Protein 3NOJ (pdb70)

Organism: Pseudomonas putida (strain ATCC 700007 / DSM 6899 / JCM 31910 / BCRC 17059 / LMG 24140 / F1) (NCBI:txid351746)

Foldseek 3Di:
DPCELPWDEEDQDDDAADQVLQFLLQVLADVLLCVLVVNDFFFAQLFAKLDADGKGKAFEKEWEAEALALQCLVVSLVSDAARYEYEYEYSDQEAAANEEDVSLVSNVVRNHQEYGYAHEHENSVNCVVVVHIYTYNYHHHHHGHHDDTGYIQDWYQHRNDIDHGNWMWIQHRRGIGTHGSVCSVSSSVSSVVSVVVVVVVVVCVVVPNDPCVVVVPVVVCVVVPDDDDDDPVVD

CATH classification: 3.50.30.40

B-factor: mean 40.18, std 15.75, range [19.09, 111.22]

Solvent-accessible surface area: 12527 Å² total; per-residue (Å²): 150,132,90,67,48,101,60,43,70,56,51,184,121,24,118,52,14,122,100,119,20,4,55,32,0,3,200,43,8,3,58,20,0,32,64,18,11,117,160,93,6,75,5,36,91,139,1,108,24,17,31,174,62,46,57,24,1,0,2,0,0,0,0,15,1,9,71,15,2,21,98,5,0,95,52,0,11,123,33,2,136,103,7,1,0,0,0,0,6,14,65,50,138,20,60,35,3,1,2,8,34,145,12,0,76,35,0,68,89,100,31,7,72,0,0,0,0,19,0,0,0,92,61,20,101,58,0,96,110,56,61,5,7,0,0,4,83,26,115,46,78,117,34,34,76,114,135,75,92,1,1,0,4,8,22,2,82,0,3,67,41,49,0,50,19,0,4,0,0,0,0,17,56,104,4,0,0,3,0,58,64,123,60,8,139,72,4,35,80,30,0,50,108,80,33,46,107,62,77,90,33,127,113,70,82,88,86,54,82,106,18,51,67,11,119,149,86,99,121,181,59,123,90,173,34,86,190,169,73,139,84,145,146,90,166

GO terms:
  GO:0008948 oxaloacetate decarboxylase activity (F, EXP)
  GO:0047443 4-hydroxy-4-methyl-2-oxoglutarate aldolase activity (F, EXP)

Structure (mmCIF, N/CA/C/O backbone):
data_3NOJ
#
_entry.id   3NOJ
#
_cell.length_a   111.180
_cell.length_b   111.180
_cell.length_c   139.273
_cell.angle_alpha   90.00
_cell.angle_beta   90.00
_cell.angle_gamma   120.00
#
_symmetry.space_group_name_H-M   'H 3 2'
#
loop_
_entity.id
_entity.type
_entity.pdbx_description
1 polymer '4-carboxy-4-hydroxy-2-oxoadipate aldolase/oxaloacetate decarboxylase'
2 non-polymer 'MAGNESIUM ION'
3 non-polymer 'PYRUVIC ACID'
4 non-polymer 'TETRAETHYLENE GLYCOL'
5 water water
#
loop_
_atom_site.group_PDB
_atom_site.id
_atom_site.type_symbol
_atom_site.label_atom_id
_atom_site.label_alt_id
_atom_site.label_comp_id
_atom_site.label_asym_id
_atom_site.label_entity_id
_atom_site.label_seq_id
_atom_site.pdbx_PDB_ins_code
_atom_site.Cartn_x
_atom_site.Cartn_y
_atom_site.Cartn_z
_atom_site.occupancy
_atom_site.B_iso_or_equiv
_atom_site.auth_seq_id
_atom_site.auth_comp_id
_atom_site.auth_asym_id
_atom_site.auth_atom_id
_atom_site.pdbx_PDB_model_num
ATOM 1 N N . ASN A 1 2 ? 32.389 1.700 73.268 1.00 56.14 2 ASN A N 1
ATOM 2 C CA . ASN A 1 2 ? 31.680 2.115 72.020 1.00 55.78 2 ASN A CA 1
ATOM 3 C C . ASN A 1 2 ? 31.423 3.632 72.012 1.00 55.60 2 ASN A C 1
ATOM 4 O O . ASN A 1 2 ? 31.046 4.206 70.985 1.00 55.92 2 ASN A O 1
ATOM 9 N N . THR A 1 3 ? 31.577 4.244 73.188 1.00 54.97 3 THR A N 1
ATOM 10 C CA . THR A 1 3 ? 31.949 5.660 73.358 1.00 54.26 3 THR A CA 1
ATOM 11 C C . THR A 1 3 ? 31.143 6.738 72.611 1.00 53.62 3 THR A C 1
ATOM 12 O O . THR A 1 3 ? 30.384 7.483 73.235 1.00 54.01 3 THR A O 1
ATOM 16 N N . LEU A 1 4 ? 31.318 6.829 71.292 1.00 52.44 4 LEU A N 1
ATOM 17 C CA . LEU A 1 4 ? 30.857 7.997 70.526 1.00 51.35 4 LEU A CA 1
ATOM 18 C C . LEU A 1 4 ? 29.355 8.036 70.217 1.00 50.28 4 LEU A C 1
ATOM 19 O O . LEU A 1 4 ? 28.865 9.032 69.680 1.00 49.97 4 LEU A O 1
ATOM 24 N N . ILE A 1 5 ? 28.626 6.974 70.558 1.00 56.05 5 ILE A N 1
ATOM 25 C CA . ILE A 1 5 ? 27.177 6.948 70.346 1.00 52.22 5 ILE A CA 1
ATOM 26 C C . ILE A 1 5 ? 26.496 8.039 71.176 1.00 49.25 5 ILE A C 1
ATOM 27 O O . ILE A 1 5 ? 26.821 8.230 72.345 1.00 50.28 5 ILE A O 1
ATOM 32 N N . GLY A 1 6 ? 25.572 8.766 70.553 1.00 46.90 6 GLY A N 1
ATOM 33 C CA . GLY A 1 6 ? 24.827 9.822 71.233 1.00 46.85 6 GLY A CA 1
ATOM 34 C C . GLY A 1 6 ? 25.542 11.163 71.315 1.00 47.06 6 GLY A C 1
ATOM 35 O O . GLY A 1 6 ? 24.957 12.141 71.773 1.00 49.43 6 GLY A O 1
ATOM 36 N N . LYS A 1 7 ? 26.799 11.214 70.873 1.00 46.18 7 LYS A N 1
ATOM 37 C CA . LYS A 1 7 ? 27.589 12.447 70.894 1.00 47.93 7 LYS A CA 1
ATOM 38 C C . LYS A 1 7 ? 27.107 13.393 69.802 1.00 45.86 7 LYS A C 1
ATOM 39 O O . LYS A 1 7 ? 26.828 12.955 68.687 1.00 43.55 7 LYS A O 1
ATOM 45 N N . THR A 1 8 ? 27.027 14.686 70.122 1.00 47.95 8 THR A N 1
ATOM 46 C CA . THR A 1 8 ? 26.548 15.695 69.175 1.00 47.21 8 THR A CA 1
ATOM 47 C C . THR A 1 8 ? 27.608 16.747 68.872 1.00 48.94 8 THR A C 1
ATOM 48 O O . THR A 1 8 ? 28.571 16.912 69.623 1.00 52.45 8 THR A O 1
ATOM 52 N N . GLY A 1 9 ? 27.406 17.460 67.767 1.00 47.17 9 GLY A N 1
ATOM 53 C CA . GLY A 1 9 ? 28.288 18.549 67.356 1.00 49.29 9 GLY A CA 1
ATOM 54 C C . GLY A 1 9 ? 29.502 18.114 66.553 1.00 47.02 9 GLY A C 1
ATOM 55 O O . GLY A 1 9 ? 30.436 18.898 66.370 1.00 49.91 9 GLY A O 1
ATOM 56 N N . ILE A 1 10 ? 29.488 16.880 66.053 1.00 40.60 10 ILE A N 1
ATOM 57 C CA . ILE A 1 10 ? 30.632 16.326 65.328 1.00 38.91 10 ILE A CA 1
ATOM 58 C C . ILE A 1 10 ? 30.252 15.825 63.941 1.00 36.66 10 ILE A C 1
ATOM 59 O O . ILE A 1 10 ? 29.250 15.135 63.781 1.00 36.65 10 ILE A O 1
ATOM 64 N N . VAL A 1 11 ? 31.075 16.160 62.950 1.00 36.44 11 VAL A N 1
ATOM 65 C CA . VAL A 1 11 ? 30.978 15.573 61.617 1.00 35.76 11 VAL A CA 1
ATOM 66 C C . VAL A 1 11 ? 32.297 14.870 61.291 1.00 36.55 11 VAL A C 1
ATOM 67 O O . VAL A 1 11 ? 33.345 15.512 61.221 1.00 39.29 11 VAL A O 1
ATOM 71 N N . VAL A 1 12 ? 32.236 13.556 61.098 1.00 36.07 12 VAL A N 1
ATOM 72 C CA . VAL A 1 12 ? 33.376 12.793 60.600 1.00 38.78 12 VAL A CA 1
ATOM 73 C C . VAL A 1 12 ? 33.314 12.762 59.074 1.00 40.50 12 VAL A C 1
ATOM 74 O O . VAL A 1 12 ? 32.340 12.283 58.493 1.00 39.86 12 VAL A O 1
ATOM 78 N N . ARG A 1 13 ? 34.355 13.287 58.434 1.00 44.03 13 ARG A N 1
ATOM 79 C CA . ARG A 1 13 ? 34.372 13.455 56.983 1.00 48.28 13 ARG A CA 1
ATOM 80 C C . ARG A 1 13 ? 34.663 12.155 56.246 1.00 51.53 13 ARG A C 1
ATOM 81 O O . ARG A 1 13 ? 33.936 11.775 55.329 1.00 53.63 13 ARG A O 1
ATOM 89 N N . ASN A 1 14 ? 35.738 11.487 56.644 1.00 54.29 14 A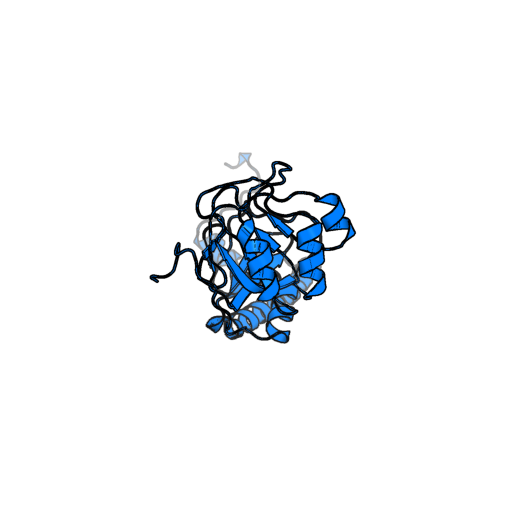SN A N 1
ATOM 90 C CA . ASN A 1 14 ? 36.198 10.295 55.950 1.00 59.76 14 ASN A CA 1
ATOM 91 C C . ASN A 1 14 ? 35.702 9.052 56.660 1.00 58.70 14 ASN A C 1
ATOM 92 O O . ASN A 1 14 ? 35.910 8.887 57.865 1.00 57.58 14 ASN A O 1
ATOM 97 N N . ILE A 1 15 ? 35.021 8.196 55.909 1.00 50.35 15 ILE A N 1
ATOM 98 C CA . ILE A 1 15 ? 34.634 6.882 56.395 1.00 51.97 15 ILE A CA 1
ATOM 99 C C . ILE A 1 15 ? 35.114 5.836 55.391 1.00 53.70 15 ILE A C 1
ATOM 100 O O . ILE A 1 15 ? 35.211 6.108 54.188 1.00 52.83 15 ILE A O 1
ATOM 105 N N . GLN A 1 16 ? 35.453 4.656 55.894 1.00 57.05 16 GLN A N 1
ATOM 106 C CA . GLN A 1 16 ? 35.817 3.550 55.025 1.00 59.12 16 GLN A CA 1
ATOM 107 C C . GLN A 1 16 ? 34.522 2.930 54.533 1.00 58.70 16 GLN A C 1
ATOM 108 O O . GLN A 1 16 ? 33.659 2.580 55.335 1.00 60.62 16 GLN A O 1
ATOM 114 N N . ARG A 1 17 ? 34.380 2.824 53.217 1.00 57.60 17 ARG A N 1
ATOM 115 C CA . ARG A 1 17 ? 33.196 2.224 52.621 1.00 59.13 17 ARG A CA 1
ATOM 116 C C . ARG A 1 17 ? 33.509 0.818 52.158 1.00 62.60 17 ARG A C 1
ATOM 117 O O . ARG A 1 17 ? 34.640 0.520 51.768 1.00 62.79 17 ARG A O 1
ATOM 125 N N . ALA A 1 18 ? 32.499 -0.046 52.206 1.00 66.61 18 ALA A N 1
ATOM 126 C CA . ALA A 1 18 ? 32.544 -1.296 51.471 1.00 70.36 18 ALA A CA 1
ATOM 127 C C . ALA A 1 18 ? 32.434 -0.944 49.994 1.00 68.64 18 ALA A C 1
ATOM 128 O O . ALA A 1 18 ? 32.280 0.224 49.623 1.00 65.52 18 ALA A O 1
ATOM 130 N N . GLU A 1 19 ? 32.489 -1.963 49.153 1.00 71.78 19 GLU A N 1
ATOM 131 C CA . GLU A 1 19 ? 32.757 -1.764 47.744 1.00 71.15 19 GLU A CA 1
ATOM 132 C C . GLU A 1 19 ? 31.488 -1.917 46.909 1.00 75.47 19 GLU A C 1
ATOM 133 O O . GLU A 1 19 ? 30.628 -2.744 47.217 1.00 80.42 19 GLU A O 1
ATOM 139 N N . LEU A 1 20 ? 31.390 -1.115 45.849 1.00 61.97 20 LEU A N 1
ATOM 140 C CA . LEU A 1 20 ? 30.134 -0.931 45.107 1.00 59.19 20 LEU A CA 1
ATOM 141 C C . LEU A 1 20 ? 29.530 -2.233 44.590 1.00 53.40 20 LEU A C 1
ATOM 142 O O . LEU A 1 20 ? 28.327 -2.458 44.725 1.00 48.62 20 LEU A O 1
ATOM 147 N N . ASP A 1 21 ? 30.366 -3.075 43.990 1.00 56.00 21 ASP A N 1
ATOM 148 C CA . ASP A 1 21 ? 29.902 -4.325 43.389 1.00 54.22 21 ASP A CA 1
ATOM 149 C C . ASP A 1 21 ? 29.336 -5.266 44.435 1.00 48.00 21 ASP A C 1
ATOM 150 O O . ASP A 1 21 ? 28.295 -5.884 44.218 1.00 45.28 21 ASP A O 1
ATOM 155 N N . SER A 1 22 ? 30.032 -5.377 45.564 1.00 49.17 22 SER A N 1
ATOM 156 C CA . SER A 1 22 ? 29.576 -6.197 46.687 1.00 47.99 22 SER A CA 1
ATOM 157 C C . SER A 1 22 ? 28.240 -5.680 47.210 1.00 43.15 22 SER A C 1
ATOM 158 O O . SER A 1 22 ? 27.305 -6.450 47.437 1.00 42.02 22 SER A O 1
ATOM 161 N N . ILE A 1 23 ? 28.163 -4.365 47.390 1.00 43.06 23 ILE A N 1
ATOM 162 C CA . ILE A 1 23 ? 26.947 -3.705 47.856 1.00 42.20 23 ILE A CA 1
ATOM 163 C C . ILE A 1 23 ? 25.779 -3.972 46.901 1.00 39.53 23 ILE A C 1
ATOM 164 O O . ILE A 1 23 ? 24.693 -4.363 47.329 1.00 39.32 23 ILE A O 1
ATOM 169 N N . ASP A 1 24 ? 26.018 -3.784 45.606 1.00 39.68 24 ASP A N 1
ATOM 170 C CA . ASP A 1 24 ? 24.999 -4.014 44.585 1.00 40.74 24 ASP A CA 1
ATOM 171 C C . ASP A 1 24 ? 24.449 -5.449 44.608 1.00 38.60 24 ASP A C 1
ATOM 172 O O . ASP A 1 24 ? 23.239 -5.659 44.488 1.00 39.26 24 ASP A O 1
ATOM 177 N N . ALA A 1 25 ? 25.343 -6.426 44.749 1.00 36.34 25 ALA A N 1
ATOM 178 C CA . ALA A 1 25 ? 24.950 -7.839 44.828 1.00 34.75 25 ALA A CA 1
ATOM 179 C C . ALA A 1 25 ? 24.069 -8.134 46.041 1.00 31.65 25 ALA A C 1
ATOM 180 O O . ALA A 1 25 ? 23.073 -8.854 45.933 1.00 31.29 25 ALA A O 1
ATOM 182 N N . LEU A 1 26 ? 24.434 -7.582 47.195 1.00 31.01 26 LEU A N 1
ATOM 183 C CA . LEU A 1 26 ? 23.622 -7.737 48.411 1.00 29.04 26 LEU A CA 1
ATOM 184 C C . LEU A 1 26 ? 22.201 -7.206 48.208 1.00 29.23 26 LEU A C 1
ATOM 185 O O . LEU A 1 26 ? 21.232 -7.841 48.623 1.00 28.44 26 LEU A O 1
ATOM 190 N N . GLY A 1 27 ? 22.082 -6.053 47.554 1.00 31.12 27 GLY A N 1
ATOM 191 C CA . GLY A 1 27 ? 20.779 -5.489 47.210 1.00 32.82 27 GLY A CA 1
ATOM 192 C C . GLY A 1 27 ? 19.923 -6.427 46.373 1.00 32.87 27 GLY A C 1
ATOM 193 O O . GLY A 1 27 ? 18.721 -6.538 46.597 1.00 33.12 27 GLY A O 1
ATOM 194 N N . ARG A 1 28 ? 20.544 -7.109 45.411 1.00 32.95 28 ARG A N 1
ATOM 195 C CA . ARG A 1 28 ? 19.826 -8.041 44.532 1.00 34.85 28 ARG A CA 1
ATOM 196 C C . ARG A 1 28 ? 19.396 -9.321 45.254 1.00 32.38 28 ARG A C 1
ATOM 197 O O . ARG A 1 28 ? 18.378 -9.925 44.903 1.00 33.88 28 ARG A O 1
ATOM 205 N N . LEU A 1 29 ? 20.177 -9.735 46.250 1.00 29.67 29 LEU A N 1
ATOM 206 C CA . LEU A 1 29 ? 19.882 -10.953 47.008 1.00 28.67 29 LEU A CA 1
ATOM 207 C C . LEU A 1 29 ? 18.722 -10.730 47.983 1.00 28.33 29 LEU A C 1
ATOM 208 O O . LEU A 1 29 ? 17.932 -11.639 48.241 1.00 29.18 29 LEU A O 1
ATOM 213 N N . GLY A 1 30 ? 18.629 -9.520 48.527 1.00 25.98 30 GLY A N 1
ATOM 214 C CA . GLY A 1 30 ? 17.502 -9.129 49.353 1.00 24.96 30 GLY A CA 1
ATOM 215 C C . GLY A 1 30 ? 17.691 -9.344 50.843 1.00 23.78 30 GLY A C 1
ATOM 216 O O . GLY A 1 30 ? 18.591 -10.058 51.292 1.00 23.64 30 GLY A O 1
ATOM 217 N N . VAL A 1 31 ? 16.795 -8.739 51.611 1.00 23.01 31 VAL A N 1
ATOM 218 C CA . VAL A 1 31 ? 16.930 -8.668 53.059 1.00 22.46 31 VAL A CA 1
ATOM 219 C C . VAL A 1 31 ? 16.847 -10.026 53.742 1.00 22.38 31 VAL A C 1
ATOM 220 O O . VAL A 1 31 ? 17.707 -10.352 54.555 1.00 22.17 31 VAL A O 1
ATOM 224 N N . ALA A 1 32 ? 15.826 -10.815 53.412 1.00 22.89 32 ALA A N 1
ATOM 225 C CA . ALA A 1 32 ? 15.637 -12.134 54.038 1.00 23.00 32 ALA A CA 1
ATOM 226 C C . ALA A 1 32 ? 16.854 -13.037 53.845 1.00 23.28 32 ALA A C 1
ATOM 227 O O . ALA A 1 32 ? 17.352 -13.648 54.793 1.00 23.77 32 ALA A O 1
ATOM 229 N N . THR A 1 33 ? 17.338 -13.109 52.613 1.00 23.61 33 THR A N 1
ATOM 230 C CA . THR A 1 33 ? 18.473 -13.965 52.286 1.00 23.93 33 THR A CA 1
ATOM 231 C C . THR A 1 33 ? 19.748 -13.494 52.996 1.00 23.91 33 THR A C 1
ATOM 232 O O . THR A 1 33 ? 20.477 -14.299 53.577 1.00 24.32 33 THR A O 1
ATOM 236 N N . VAL A 1 34 ? 19.987 -12.186 52.980 1.00 23.41 34 VAL A N 1
ATOM 237 C CA . VAL A 1 34 ? 21.161 -11.596 53.630 1.00 23.53 34 VAL A CA 1
ATOM 238 C C . VAL A 1 34 ? 21.122 -11.796 55.143 1.00 23.33 34 VAL A C 1
ATOM 239 O O . VAL A 1 34 ? 22.123 -12.181 55.737 1.00 24.51 34 VAL A O 1
ATOM 243 N N . HIS A 1 35 ? 19.957 -11.562 55.746 1.00 24.10 35 HIS A N 1
ATOM 244 C CA . HIS A 1 35 ? 19.756 -11.755 57.177 1.00 24.04 35 HIS A CA 1
ATOM 245 C C . HIS A 1 35 ? 20.062 -13.190 57.584 1.00 24.09 35 HIS A C 1
ATOM 246 O O . HIS A 1 35 ? 20.802 -13.447 58.552 1.00 23.85 35 HIS A O 1
ATOM 253 N N . GLU A 1 36 ? 19.503 -14.134 56.831 1.00 24.43 36 GLU A N 1
ATOM 254 C CA . GLU A 1 36 ? 19.738 -15.546 57.099 1.00 25.36 36 GLU A CA 1
ATOM 255 C C . GLU A 1 36 ? 21.210 -15.907 56.935 1.00 25.85 36 GLU A C 1
ATOM 256 O O . GLU A 1 36 ? 21.750 -16.686 57.718 1.00 26.88 36 GLU A O 1
ATOM 262 N N . ALA A 1 37 ? 21.849 -15.336 55.914 1.00 25.75 37 ALA A N 1
ATOM 263 C CA . ALA A 1 37 ? 23.240 -15.625 55.599 1.00 27.95 37 ALA A CA 1
ATOM 264 C C . ALA A 1 37 ? 24.192 -15.262 56.736 1.00 28.16 37 ALA A C 1
ATOM 265 O O . ALA A 1 37 ? 25.229 -15.900 56.895 1.00 29.99 37 ALA A O 1
ATOM 267 N N . GLN A 1 38 ? 23.854 -14.234 57.512 1.00 26.67 38 GLN A N 1
ATOM 268 C CA . GLN A 1 38 ? 24.697 -13.845 58.648 1.00 28.41 38 GLN A CA 1
ATOM 269 C C . GLN A 1 38 ? 24.081 -14.301 59.972 1.00 28.79 38 GLN A C 1
ATOM 270 O O . GLN A 1 38 ? 24.202 -13.637 61.000 1.00 29.85 38 GLN A O 1
ATOM 276 N N . ASN A 1 39 ? 23.445 -15.471 59.928 1.00 29.23 39 ASN A N 1
ATOM 277 C CA . ASN A 1 39 ? 22.982 -16.171 61.123 1.00 31.02 39 ASN A CA 1
ATOM 278 C C . ASN A 1 39 ? 21.902 -15.400 61.867 1.00 30.65 39 ASN A C 1
ATOM 279 O O . ASN A 1 39 ? 21.847 -15.412 63.099 1.00 32.03 39 ASN A O 1
ATOM 284 N N . ARG A 1 40 ? 21.046 -14.737 61.090 1.00 38.53 40 ARG A N 1
ATOM 285 C CA . ARG A 1 40 ? 19.866 -14.048 61.610 1.00 36.98 40 ARG A CA 1
ATOM 286 C C . ARG A 1 40 ? 20.230 -12.940 62.593 1.00 34.73 40 ARG A C 1
ATOM 287 O O . ARG A 1 40 ? 19.687 -12.870 63.696 1.00 36.56 40 ARG A O 1
ATOM 295 N N . LYS A 1 41 ? 21.164 -12.082 62.193 1.00 33.38 41 LYS A N 1
ATOM 296 C CA . LYS A 1 41 ? 21.460 -10.871 62.951 1.00 32.91 41 LYS A CA 1
ATOM 297 C C . LYS A 1 41 ? 21.311 -9.655 62.048 1.00 30.16 41 LYS A C 1
ATOM 298 O O . LYS A 1 41 ? 21.283 -9.781 60.822 1.00 30.37 41 LYS A O 1
ATOM 304 N N . GLY A 1 42 ? 21.204 -8.482 62.662 1.00 29.14 42 GLY A N 1
ATOM 305 C CA . GLY A 1 42 ? 21.266 -7.223 61.928 1.00 27.78 42 GLY A CA 1
ATOM 306 C C . GLY A 1 42 ? 19.949 -6.671 61.413 1.00 24.81 42 GLY A C 1
ATOM 307 O O . GLY A 1 42 ? 19.933 -5.619 60.775 1.00 23.93 42 GLY A O 1
ATOM 308 N N . LEU A 1 43 ? 18.841 -7.361 61.672 1.00 23.75 43 LEU A N 1
ATOM 309 C CA . LEU A 1 43 ? 17.561 -6.916 61.116 1.00 22.75 43 LEU A CA 1
ATOM 310 C C . LEU A 1 43 ? 16.990 -5.759 61.911 1.00 22.96 43 LEU A C 1
ATOM 311 O O . LEU A 1 43 ? 16.869 -5.842 63.142 1.00 24.72 43 LEU A O 1
ATOM 316 N N . LEU A 1 44 ? 16.632 -4.677 61.219 1.00 22.47 44 LEU A N 1
ATOM 317 C CA . LEU A 1 44 ? 16.017 -3.524 61.887 1.00 23.27 44 LEU A CA 1
ATOM 318 C C . LEU A 1 44 ? 14.559 -3.826 62.218 1.00 25.49 44 LEU A C 1
ATOM 319 O O . LEU A 1 44 ? 13.951 -4.746 61.656 1.00 25.88 44 LEU A O 1
ATOM 324 N N . SER A 1 45 ? 14.012 -3.052 63.146 1.00 26.93 45 SER A N 1
ATOM 325 C CA . SER A 1 45 ? 12.622 -3.188 63.559 1.00 27.37 45 SER A CA 1
ATOM 326 C C . SER A 1 45 ? 11.696 -3.324 62.362 1.00 26.77 45 SER A C 1
ATOM 327 O O . SER A 1 45 ? 11.803 -2.566 61.405 1.00 25.27 45 SER A O 1
ATOM 330 N N . SER A 1 46 ? 10.768 -4.271 62.441 1.00 29.58 46 SER A N 1
ATOM 331 C CA . SER A 1 46 ? 9.778 -4.466 61.385 1.00 31.42 46 SER A CA 1
ATOM 332 C C . SER A 1 46 ? 8.850 -3.242 61.211 1.00 30.79 46 SER A C 1
ATOM 333 O O . SER A 1 46 ? 8.100 -3.166 60.243 1.00 31.71 46 SER A O 1
ATOM 336 N N . LYS A 1 47 ? 8.926 -2.282 62.131 1.00 30.84 47 LYS A N 1
ATOM 337 C CA . LYS A 1 47 ? 8.202 -1.008 62.007 1.00 32.22 47 LYS A CA 1
ATOM 338 C C . LYS A 1 47 ? 8.829 -0.012 61.005 1.00 28.76 47 LYS A C 1
ATOM 339 O O . LYS A 1 47 ? 8.205 0.992 60.650 1.00 29.63 47 LYS A O 1
ATOM 345 N N A MET A 1 48 ? 10.068 -0.274 60.610 0.50 25.95 48 MET A N 1
ATOM 346 N N B MET A 1 48 ? 10.043 -0.326 60.549 0.50 26.05 48 MET A N 1
ATOM 347 C CA A MET A 1 48 ? 10.732 0.457 59.536 0.50 24.52 48 MET A CA 1
ATOM 348 C CA B MET A 1 48 ? 10.758 0.429 59.506 0.50 24.73 48 MET A CA 1
ATOM 349 C C A MET A 1 48 ? 10.148 -0.085 58.230 0.50 23.58 48 MET A C 1
ATOM 350 C C B MET A 1 48 ? 10.288 -0.013 58.120 0.50 23.62 48 MET A C 1
ATOM 351 O O A MET A 1 48 ? 10.362 -1.244 57.891 0.50 24.57 48 MET A O 1
ATOM 352 O O B MET A 1 48 ? 10.804 -0.984 57.565 0.50 24.71 48 MET A O 1
ATOM 361 N N . ARG A 1 49 ? 9.345 0.726 57.543 1.00 23.30 49 ARG A N 1
ATOM 362 C CA . ARG A 1 49 ? 8.624 0.263 56.349 1.00 23.20 49 ARG A CA 1
ATOM 363 C C . ARG A 1 49 ? 8.907 1.114 55.129 1.00 21.87 49 ARG A C 1
ATOM 364 O O . ARG A 1 49 ? 9.068 2.326 55.257 1.00 21.39 49 ARG A O 1
ATOM 372 N N . PRO A 1 50 ? 8.901 0.489 53.935 1.00 21.51 50 PRO A N 1
ATOM 373 C CA . PRO A 1 50 ? 9.083 1.240 52.705 1.00 20.46 50 PRO A CA 1
ATOM 374 C C . PRO A 1 50 ? 7.859 2.079 52.353 1.00 20.86 50 PRO A C 1
ATOM 375 O O . PRO A 1 50 ? 6.716 1.657 52.598 1.00 22.03 50 PRO A O 1
ATOM 379 N N . ILE A 1 51 ? 8.097 3.253 51.775 1.00 21.13 51 ILE A N 1
ATOM 380 C CA . ILE A 1 51 ? 7.006 4.071 51.266 1.00 22.96 51 ILE A CA 1
ATOM 381 C C . ILE A 1 51 ? 6.658 3.732 49.811 1.00 24.06 51 ILE A C 1
ATOM 382 O O . ILE A 1 51 ? 5.750 4.325 49.241 1.00 26.91 51 ILE A O 1
ATOM 387 N N . GLN A 1 52 ? 7.391 2.786 49.228 1.00 23.79 52 GLN A N 1
ATOM 388 C CA . GLN A 1 52 ? 7.162 2.335 47.857 1.00 25.64 52 GLN A CA 1
ATOM 389 C C . GLN A 1 52 ? 7.129 0.815 47.840 1.0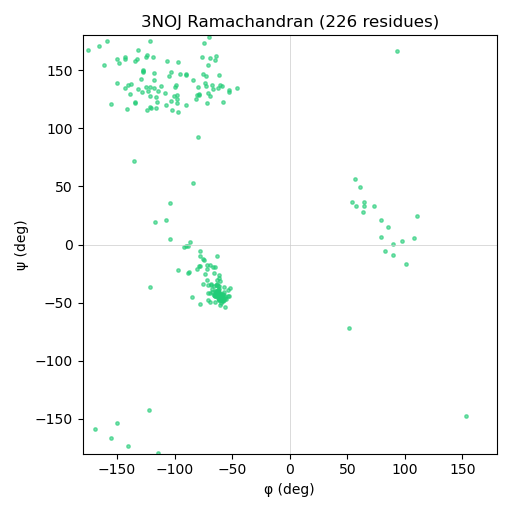0 25.92 52 GLN A C 1
ATOM 390 O O . GLN A 1 52 ? 7.494 0.170 48.824 1.00 25.20 52 GLN A O 1
ATOM 396 N N . GLN A 1 53 ? 6.672 0.253 46.725 1.00 28.08 53 GLN A N 1
ATOM 397 C CA . GLN A 1 53 ? 6.618 -1.186 46.547 1.00 28.94 53 GLN A CA 1
ATOM 398 C C . GLN A 1 53 ? 7.508 -1.601 45.381 1.00 30.17 53 GLN A C 1
ATOM 399 O O . GLN A 1 53 ? 7.479 -0.978 44.309 1.00 31.79 53 GLN A O 1
ATOM 405 N N . GLY A 1 54 ? 8.290 -2.656 45.596 1.00 29.82 54 GLY A N 1
ATOM 406 C CA . GLY A 1 54 ? 9.037 -3.305 44.535 1.00 32.28 54 GLY A CA 1
ATOM 407 C C 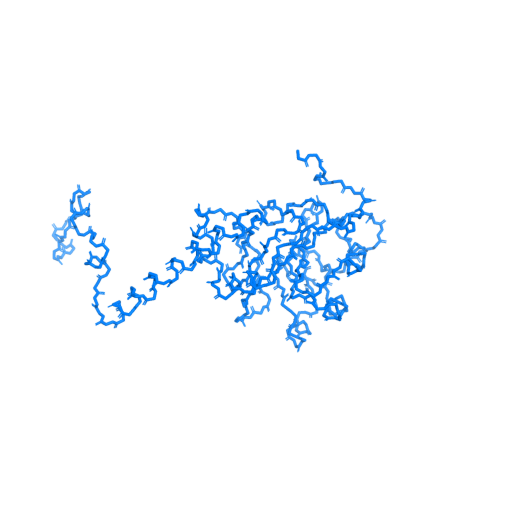. GLY A 1 54 ? 10.487 -2.894 44.402 1.00 32.26 54 GLY A C 1
ATOM 408 O O . GLY A 1 54 ? 11.166 -3.355 43.488 1.00 35.16 54 GLY A O 1
ATOM 409 N N . THR A 1 55 ? 10.969 -2.035 45.300 1.00 27.75 55 THR A N 1
ATOM 410 C CA . THR A 1 55 ? 12.366 -1.606 45.275 1.00 27.84 55 THR A CA 1
ATOM 411 C C . THR A 1 55 ? 13.198 -2.369 46.307 1.00 26.84 55 THR A C 1
ATOM 412 O O . THR A 1 55 ? 12.833 -2.419 47.485 1.00 26.88 55 THR A O 1
ATOM 416 N N . SER A 1 56 ? 14.306 -2.949 45.837 1.00 27.74 56 SER A N 1
ATOM 417 C CA . SER A 1 56 ? 15.292 -3.644 46.663 1.00 27.76 56 SER A CA 1
ATOM 418 C C . SER A 1 56 ? 16.657 -3.062 46.313 1.00 27.94 56 SER A C 1
ATOM 419 O O . SER A 1 56 ? 17.004 -2.941 45.137 1.00 30.18 56 SER A O 1
ATOM 422 N N . LEU A 1 57 ? 17.427 -2.693 47.327 1.00 26.57 57 LEU A N 1
ATOM 423 C CA . LEU A 1 57 ? 18.702 -2.030 47.095 1.00 27.06 57 LEU A CA 1
ATOM 424 C C . LEU A 1 57 ? 19.615 -2.172 48.299 1.00 26.20 57 LEU A C 1
ATOM 425 O O . LEU A 1 57 ? 19.224 -2.737 49.320 1.00 25.76 57 LEU A O 1
ATOM 430 N N . ALA A 1 58 ? 20.844 -1.688 48.146 1.00 26.65 58 ALA A N 1
ATOM 431 C CA . ALA A 1 58 ? 21.791 -1.602 49.250 1.00 26.19 58 ALA A CA 1
ATOM 432 C C . ALA A 1 58 ? 22.727 -0.429 49.026 1.00 26.87 58 ALA A C 1
ATOM 433 O O . ALA A 1 58 ? 22.868 0.065 47.905 1.00 28.25 58 ALA A O 1
ATOM 435 N N . GLY A 1 59 ? 23.355 0.025 50.100 1.00 26.60 59 GLY A N 1
ATOM 436 C CA . GLY A 1 59 ? 24.353 1.082 50.004 1.00 28.32 59 GLY A CA 1
ATOM 437 C C . GLY A 1 59 ? 25.178 1.189 51.264 1.00 28.32 59 GLY A C 1
ATOM 438 O O . GLY A 1 59 ? 24.861 0.565 52.281 1.00 27.44 59 GLY A O 1
ATOM 439 N N . SER A 1 60 ? 26.231 1.999 51.189 1.00 30.15 60 SER A N 1
ATOM 440 C CA . SER A 1 60 ? 27.088 2.294 52.329 1.00 30.04 60 SER A CA 1
ATOM 441 C C . SER A 1 60 ? 26.436 3.349 53.202 1.00 28.35 60 SER A C 1
ATOM 442 O O . SER A 1 60 ? 26.025 4.407 52.708 1.00 28.80 60 SER A O 1
ATOM 445 N N . ALA A 1 61 ? 26.345 3.065 54.498 1.00 27.39 61 ALA A N 1
ATOM 446 C CA . ALA A 1 61 ? 25.680 3.961 55.447 1.00 26.16 61 ALA A CA 1
ATOM 447 C C . ALA A 1 61 ? 26.465 5.232 55.739 1.00 26.89 61 ALA A C 1
ATOM 448 O O . ALA A 1 61 ? 27.628 5.182 56.155 1.00 28.80 61 ALA A O 1
ATOM 450 N N . VAL A 1 62 ? 25.832 6.370 55.467 1.00 26.25 62 VAL A N 1
ATOM 451 C CA . VAL A 1 62 ? 26.265 7.653 55.999 1.00 26.57 62 VAL A CA 1
ATOM 452 C C . VAL A 1 62 ? 25.284 7.912 57.125 1.00 25.43 62 VAL A C 1
ATOM 453 O O . VAL A 1 62 ? 24.074 8.002 56.891 1.00 25.61 62 VAL A O 1
ATOM 457 N N . THR A 1 63 ? 25.792 7.964 58.350 1.00 25.55 63 THR A N 1
ATOM 458 C CA . THR A 1 63 ? 24.919 7.979 59.522 1.00 25.18 63 THR A CA 1
ATOM 459 C C . THR A 1 63 ? 24.678 9.400 59.988 1.00 25.66 63 THR A C 1
ATOM 460 O O . THR A 1 63 ? 25.548 10.266 59.862 1.00 26.89 63 THR A O 1
ATOM 464 N N . VAL A 1 64 ? 23.483 9.634 60.519 1.00 25.35 64 VAL A N 1
ATOM 465 C CA . VAL A 1 64 ? 23.118 10.938 61.044 1.00 25.89 64 VAL A CA 1
ATOM 466 C C . VAL A 1 64 ? 22.344 10.780 62.349 1.00 26.22 64 VAL A C 1
ATOM 467 O O . VAL A 1 64 ? 21.379 10.010 62.421 1.00 26.44 64 VAL A O 1
ATOM 471 N N . LEU A 1 65 ? 22.787 11.505 63.373 1.00 29.33 65 LEU A N 1
ATOM 472 C CA . LEU A 1 65 ? 22.029 11.664 64.608 1.00 30.01 65 LEU A CA 1
ATOM 473 C C . LEU A 1 65 ? 21.407 13.050 64.576 1.00 31.09 65 LEU A C 1
ATOM 474 O O . LEU A 1 65 ? 22.108 14.055 64.431 1.00 32.62 65 LEU A O 1
ATOM 479 N N . VAL A 1 66 ? 20.086 13.100 64.704 1.00 31.83 66 VAL A N 1
ATOM 480 C CA . VAL A 1 66 ? 19.365 14.354 64.699 1.00 34.19 66 VAL A CA 1
ATOM 481 C C . VAL A 1 66 ? 18.667 14.531 66.049 1.00 37.31 66 VAL A C 1
ATOM 482 O O . VAL A 1 66 ? 18.258 13.555 66.692 1.00 38.40 66 VAL A O 1
ATOM 486 N N . ALA A 1 67 ? 18.552 15.777 66.487 1.00 40.92 67 ALA A N 1
ATOM 487 C CA . ALA A 1 67 ? 17.829 16.078 67.716 1.00 45.96 67 ALA A CA 1
ATOM 488 C C . ALA A 1 67 ? 16.349 15.815 67.461 1.00 45.67 67 ALA A C 1
ATOM 489 O O . ALA A 1 67 ? 15.923 15.787 66.306 1.00 42.49 67 ALA A O 1
ATOM 491 N N . PRO A 1 68 ? 15.552 15.636 68.529 1.00 50.99 68 PRO A N 1
ATOM 492 C CA . PRO A 1 68 ? 14.139 15.346 68.294 1.00 52.00 68 PRO A CA 1
ATOM 493 C C . PRO A 1 68 ? 13.447 16.548 67.656 1.00 51.95 68 PRO A C 1
ATOM 494 O O . PRO A 1 68 ? 13.652 17.680 68.102 1.00 55.58 68 PRO A O 1
ATOM 498 N N . GLY A 1 69 ? 12.658 16.304 66.611 1.00 49.38 69 GLY A N 1
ATOM 499 C CA . GLY A 1 69 ? 11.954 17.371 65.900 1.00 50.10 69 GLY A CA 1
ATOM 500 C C . GLY A 1 69 ? 12.879 18.368 65.225 1.00 49.25 69 GLY A C 1
ATOM 501 O O . GLY A 1 69 ? 12.517 19.528 65.036 1.00 53.15 69 GLY A O 1
ATOM 502 N N . ASP A 1 70 ? 14.072 17.911 64.854 1.00 49.42 70 ASP A N 1
ATOM 503 C CA . ASP A 1 70 ? 15.108 18.792 64.331 1.00 49.57 70 ASP A CA 1
ATOM 504 C C . ASP A 1 70 ? 15.847 18.091 63.198 1.00 46.38 70 ASP A C 1
ATOM 505 O O . ASP A 1 70 ? 16.486 17.069 63.423 1.00 44.48 70 ASP A O 1
ATOM 510 N N . ASN A 1 71 ? 15.763 18.642 61.987 1.00 45.84 71 ASN A N 1
ATOM 511 C CA . ASN A 1 71 ? 16.393 18.018 60.816 1.00 43.05 71 ASN A CA 1
ATOM 512 C C . ASN A 1 71 ? 17.632 18.766 60.313 1.00 43.22 71 ASN A C 1
ATOM 513 O O . ASN A 1 71 ? 18.045 18.582 59.166 1.00 41.56 71 ASN A O 1
ATOM 518 N N . TRP A 1 72 ? 18.234 19.584 61.181 1.00 45.23 72 TRP A N 1
ATOM 519 C CA . TRP A 1 72 ? 19.359 20.440 60.797 1.00 46.01 72 TRP A CA 1
ATOM 520 C C . TRP A 1 72 ? 20.488 19.641 60.145 1.00 43.30 72 TRP A C 1
ATOM 521 O O . TRP A 1 72 ? 21.100 20.087 59.176 1.00 43.19 72 TRP A O 1
ATOM 532 N N . MET A 1 73 ? 20.744 18.448 60.668 1.00 41.66 73 MET A N 1
ATOM 533 C CA . MET A 1 73 ? 21.894 17.673 60.230 1.00 39.60 73 MET A CA 1
ATOM 534 C C . MET A 1 73 ? 21.729 17.019 58.857 1.00 37.23 73 MET A C 1
ATOM 535 O O . MET A 1 73 ? 22.713 16.543 58.302 1.00 35.64 73 MET A O 1
ATOM 540 N N . PHE A 1 74 ? 20.509 16.988 58.308 1.00 37.11 74 PHE A N 1
ATOM 541 C CA . PHE A 1 74 ? 20.297 16.415 56.969 1.00 35.43 74 PHE A CA 1
ATOM 542 C C . PHE A 1 74 ? 21.135 17.170 55.923 1.00 35.93 74 PHE A C 1
ATOM 543 O O . PHE A 1 74 ? 21.864 16.555 55.150 1.00 34.73 74 PHE A O 1
ATOM 551 N N . HIS A 1 75 ? 21.052 18.499 55.913 1.00 33.09 75 HIS A N 1
ATOM 552 C CA . HIS A 1 75 ? 21.841 19.292 54.954 1.00 34.59 75 HIS A CA 1
ATOM 553 C C . HIS A 1 75 ? 23.348 19.176 55.204 1.00 33.89 75 HIS A C 1
ATOM 554 O O . HIS A 1 75 ? 24.137 19.155 54.256 1.00 34.37 75 HIS A O 1
ATOM 561 N N . VAL A 1 76 ? 23.743 19.090 56.474 1.00 33.67 76 VAL A N 1
ATOM 562 C CA . VAL A 1 76 ? 25.143 18.846 56.832 1.00 33.79 76 VAL A CA 1
ATOM 563 C C . VAL A 1 76 ? 25.621 17.507 56.268 1.00 32.25 76 VAL A C 1
ATOM 564 O O . VAL A 1 76 ? 26.740 17.409 55.748 1.00 33.26 76 VAL A O 1
ATOM 568 N N . ALA A 1 77 ? 24.765 16.489 56.365 1.00 30.70 77 ALA A N 1
ATOM 569 C CA . ALA A 1 77 ? 25.098 15.136 55.920 1.00 30.43 77 ALA A CA 1
ATOM 570 C C . ALA A 1 77 ? 25.183 15.003 54.401 1.00 30.40 77 ALA A C 1
ATOM 571 O O . ALA A 1 77 ? 25.999 14.236 53.893 1.00 31.88 77 ALA A O 1
ATOM 573 N N . VAL A 1 78 ? 24.348 15.743 53.677 1.00 31.00 78 VAL A N 1
ATOM 574 C CA . VAL A 1 78 ? 24.324 15.664 52.213 1.00 31.94 78 VAL A CA 1
ATOM 575 C C . VAL A 1 78 ? 25.722 15.863 51.636 1.00 33.74 78 VAL A C 1
ATOM 576 O O . VAL A 1 78 ? 26.142 15.125 50.745 1.00 34.67 78 VAL A O 1
ATOM 580 N N . GLU A 1 79 ? 26.440 16.851 52.165 1.00 34.86 79 GLU A N 1
ATOM 581 C CA . GLU A 1 79 ? 27.783 17.182 51.691 1.00 37.21 79 GLU A CA 1
ATOM 582 C C . GLU A 1 79 ? 28.781 16.032 51.855 1.00 37.28 79 GLU A C 1
ATOM 583 O O . GLU A 1 79 ? 29.764 15.955 51.114 1.00 39.80 79 GLU A O 1
ATOM 589 N N . GLN A 1 80 ? 28.534 15.158 52.826 1.00 37.29 80 GLN A N 1
ATOM 590 C CA . GLN A 1 80 ? 29.421 14.032 53.108 1.00 38.32 80 GLN A CA 1
ATOM 591 C C . GLN A 1 80 ? 29.060 12.766 52.323 1.00 37.03 80 GLN A C 1
ATOM 592 O O . GLN A 1 80 ? 29.747 11.747 52.445 1.00 39.06 80 GLN A O 1
ATOM 598 N N . CYS A 1 81 ? 28.002 12.834 51.515 1.00 35.26 81 CYS A N 1
ATOM 599 C CA . CYS A 1 81 ? 27.530 11.681 50.749 1.00 34.14 81 CYS A CA 1
ATOM 600 C C . CYS A 1 81 ? 28.184 11.583 49.368 1.00 36.65 81 CYS A C 1
ATOM 601 O O . CYS A 1 81 ? 28.475 12.592 48.721 1.00 39.34 81 CYS A O 1
ATOM 604 N N . ARG A 1 82 ? 28.392 10.348 48.930 1.00 36.73 82 ARG A N 1
ATOM 605 C CA . ARG A 1 82 ? 28.916 10.042 47.608 1.00 39.78 82 ARG A CA 1
ATOM 606 C C . ARG A 1 82 ? 27.947 9.091 46.912 1.00 37.54 82 ARG A C 1
ATOM 607 O O . ARG A 1 82 ? 27.123 8.454 47.576 1.00 35.32 82 ARG A O 1
ATOM 615 N N . PRO A 1 83 ? 28.039 8.982 45.576 1.00 39.86 83 PRO A N 1
ATOM 616 C CA . PRO A 1 83 ? 27.197 8.014 44.885 1.00 38.84 83 PRO A CA 1
ATOM 617 C C . PRO A 1 83 ? 27.313 6.613 45.480 1.00 36.94 83 PRO A C 1
ATOM 618 O O . PRO A 1 83 ? 28.418 6.149 45.763 1.00 37.42 83 PRO A O 1
ATOM 622 N N . GLY A 1 84 ? 26.167 5.974 45.703 1.00 35.86 84 GLY A N 1
ATOM 623 C CA . GLY A 1 84 ? 26.122 4.628 46.269 1.00 36.73 84 GLY A CA 1
ATOM 624 C C . GLY A 1 84 ? 25.789 4.609 47.748 1.00 37.08 84 GLY A C 1
ATOM 625 O O . GLY A 1 84 ? 25.419 3.567 48.289 1.00 39.48 84 GLY A O 1
ATOM 626 N N . ASP A 1 85 ? 25.919 5.756 48.408 1.00 30.83 85 ASP A N 1
ATOM 627 C CA . ASP A 1 85 ? 25.604 5.851 49.828 1.00 29.12 85 ASP A CA 1
ATOM 628 C C . ASP A 1 85 ? 24.100 5.760 50.080 1.00 28.00 85 ASP A C 1
ATOM 629 O O . ASP A 1 85 ? 23.279 6.068 49.207 1.00 29.29 85 ASP A O 1
ATOM 634 N N . VAL A 1 86 ? 23.754 5.310 51.281 1.00 26.40 86 VAL A N 1
ATOM 635 C CA . VAL A 1 86 ? 22.393 5.374 51.789 1.00 25.85 86 VAL A CA 1
ATOM 636 C C . VAL A 1 86 ? 22.449 6.178 53.077 1.00 25.07 86 VAL A C 1
ATOM 637 O O . VAL A 1 86 ? 23.280 5.905 53.949 1.00 25.46 86 VAL A O 1
ATOM 641 N N . LEU A 1 87 ? 21.605 7.198 53.185 1.00 25.28 87 LEU A N 1
ATOM 642 C CA . LEU A 1 87 ? 21.552 7.998 54.400 1.00 24.77 87 LEU A CA 1
ATOM 643 C C . LEU A 1 87 ? 20.745 7.239 55.449 1.00 23.54 87 LEU A C 1
ATOM 644 O O . LEU A 1 87 ? 19.642 6.773 55.165 1.00 23.83 87 LEU A O 1
ATOM 649 N N . VAL A 1 88 ? 21.311 7.119 56.649 1.00 23.46 88 VAL A N 1
ATOM 650 C CA . VAL A 1 88 ? 20.701 6.377 57.752 1.00 22.98 88 VAL A CA 1
ATOM 651 C C . VAL A 1 88 ? 20.593 7.346 58.916 1.00 23.64 88 VAL A C 1
ATOM 652 O O . VAL A 1 88 ? 21.613 7.801 59.441 1.00 24.91 88 VAL A O 1
ATOM 656 N N . VAL A 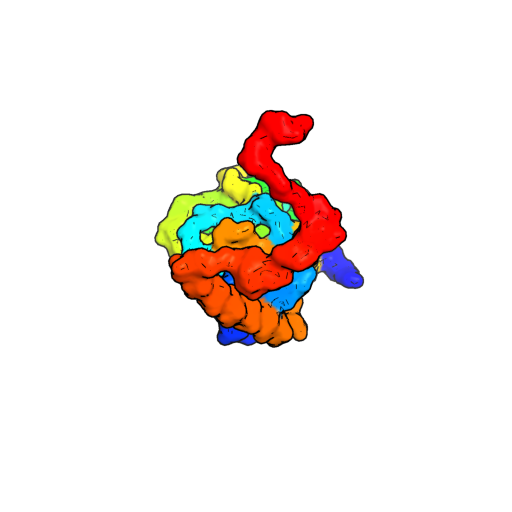1 89 ? 19.363 7.644 59.324 1.00 22.67 89 VAL A N 1
ATOM 657 C CA . VAL A 1 89 ? 19.119 8.724 60.268 1.00 23.36 89 VAL A CA 1
ATOM 658 C C . VAL A 1 89 ? 18.344 8.234 61.474 1.00 23.77 89 VAL A C 1
ATOM 659 O O . VAL A 1 89 ? 17.348 7.522 61.329 1.00 23.07 89 VAL A O 1
ATOM 663 N N A SER A 1 90 ? 18.797 8.609 62.665 0.60 25.37 90 SER A N 1
ATOM 664 N N B SER A 1 90 ? 18.812 8.626 62.660 0.40 25.24 90 SER A N 1
ATOM 665 C CA A SER A 1 90 ? 18.040 8.319 63.874 0.60 26.58 90 SER A CA 1
ATOM 666 C CA B SER A 1 90 ? 18.139 8.330 63.925 0.40 26.33 90 SER A CA 1
ATOM 667 C C A SER A 1 90 ? 17.969 9.558 64.759 0.60 26.80 90 SER A C 1
ATOM 668 C C B SER A 1 90 ? 17.970 9.621 64.728 0.40 26.64 90 SER A C 1
ATOM 669 O O A SER A 1 90 ? 18.962 10.267 64.908 0.60 29.36 90 SER A O 1
ATOM 670 O O B SER A 1 90 ? 18.892 10.432 64.782 0.40 29.17 90 SER A O 1
ATOM 675 N N . PRO A 1 91 ? 16.791 9.823 65.344 1.00 27.08 91 PRO A N 1
ATOM 676 C CA . PRO A 1 91 ? 16.655 10.920 66.289 1.00 30.92 91 PRO A CA 1
ATOM 677 C C . PRO A 1 91 ? 17.252 10.505 67.630 1.00 34.92 91 PRO A C 1
ATOM 678 O O . PRO A 1 91 ? 17.310 9.311 67.938 1.00 35.33 91 PRO A O 1
ATOM 682 N N . SER A 1 92 ? 17.695 11.479 68.415 1.00 42.75 92 SER A N 1
ATOM 683 C CA . SER A 1 92 ? 18.318 11.198 69.710 1.00 51.85 92 SER A CA 1
ATOM 684 C C . SER A 1 92 ? 17.296 10.723 70.749 1.00 52.72 92 SER A C 1
ATOM 685 O O . SER A 1 92 ? 17.667 10.175 71.786 1.00 61.10 92 SER A O 1
ATOM 688 N N . SER A 1 93 ? 16.017 10.964 70.480 1.00 47.20 93 SER A N 1
ATOM 689 C CA . SER A 1 93 ? 14.933 10.323 71.228 1.00 47.35 93 SER A CA 1
ATOM 690 C C . SER A 1 93 ? 13.744 10.126 70.288 1.00 41.49 93 SER A C 1
ATOM 691 O O . SER A 1 93 ? 13.632 10.824 69.277 1.00 39.46 93 SER A O 1
ATOM 694 N N . PRO A 1 94 ? 12.864 9.158 70.596 1.00 42.85 94 PRO A N 1
ATOM 695 C CA . PRO A 1 94 ? 11.838 8.790 69.619 1.00 42.22 94 PRO A CA 1
ATOM 696 C C . PRO A 1 94 ? 11.015 9.971 69.103 1.00 43.03 94 PRO A C 1
ATOM 697 O O . PRO A 1 94 ? 10.528 10.784 69.895 1.00 45.98 94 PRO A O 1
ATOM 701 N N . CYS A 1 95 ? 10.871 10.046 67.783 1.00 48.50 95 CYS A N 1
ATOM 702 C CA A CYS A 1 95 ? 10.115 11.114 67.143 0.50 45.01 95 CYS A CA 1
ATOM 703 C CA B CYS A 1 95 ? 10.123 11.123 67.143 0.50 45.05 95 CYS A CA 1
ATOM 704 C C . CYS A 1 95 ? 9.620 10.669 65.777 1.00 41.79 95 CYS A C 1
ATOM 705 O O . CYS A 1 95 ? 10.365 10.060 65.014 1.00 41.91 95 CYS A O 1
ATOM 710 N N . THR A 1 96 ? 8.362 10.967 65.470 1.00 40.70 96 THR A N 1
ATOM 711 C CA . THR A 1 96 ? 7.784 10.558 64.195 1.00 39.01 96 THR A CA 1
ATOM 712 C C . THR A 1 96 ? 7.378 11.754 63.338 1.00 36.98 96 THR A C 1
ATOM 713 O O . THR A 1 96 ? 6.573 11.608 62.418 1.00 36.85 96 THR A O 1
ATOM 717 N N . ASP A 1 97 ? 7.940 12.928 63.636 1.00 36.93 97 ASP A N 1
ATOM 718 C CA . ASP A 1 97 ? 7.718 14.122 62.814 1.00 36.84 97 ASP A CA 1
ATOM 719 C C . ASP A 1 97 ? 8.290 13.917 61.425 1.00 33.12 97 ASP A C 1
ATOM 720 O O . ASP A 1 97 ? 9.112 13.026 61.211 1.00 31.65 97 ASP A O 1
ATOM 725 N N . GLY A 1 98 ? 7.849 14.751 60.488 1.00 32.72 98 GLY A N 1
ATOM 726 C CA . GLY A 1 98 ? 8.323 14.692 59.114 1.00 29.83 98 GLY A CA 1
ATOM 727 C C . GLY A 1 98 ? 9.671 15.360 58.964 1.00 29.31 98 GLY A C 1
ATOM 728 O O . GLY A 1 98 ? 9.754 16.569 58.747 1.00 32.45 98 GLY A O 1
ATOM 729 N N . TYR A 1 99 ? 10.732 14.571 59.089 1.00 28.22 99 TYR A N 1
ATOM 730 C CA . TYR A 1 99 ? 12.095 15.097 59.042 1.00 30.57 99 TYR A CA 1
ATOM 731 C C . TYR A 1 99 ? 12.576 15.395 57.632 1.00 29.55 99 TYR A C 1
ATOM 732 O O . TYR A 1 99 ? 13.555 16.116 57.456 1.00 33.15 99 TYR A O 1
ATOM 741 N N . PHE A 1 100 ? 11.906 14.812 56.642 1.00 26.03 100 PHE A N 1
ATOM 742 C CA . PHE A 1 100 ? 12.464 14.660 55.316 1.00 25.00 100 PHE A CA 1
ATOM 743 C C . PHE A 1 100 ? 11.346 14.686 54.287 1.00 24.21 100 PHE A C 1
ATOM 744 O O . PHE A 1 100 ? 10.274 14.114 54.502 1.00 24.49 100 PHE A O 1
ATOM 752 N N . GLY A 1 101 ? 11.606 15.367 53.179 1.00 24.67 101 GLY A N 1
ATOM 753 C CA . GLY A 1 101 ? 10.689 15.403 52.051 1.00 25.02 101 GLY A CA 1
ATOM 754 C C . GLY A 1 101 ? 11.425 15.569 50.730 1.00 24.88 101 GLY A C 1
ATOM 755 O O . GLY A 1 101 ? 12.587 15.175 50.593 1.00 24.68 101 GLY A O 1
ATOM 756 N N . ASP A 1 102 ? 10.747 16.146 49.754 1.00 25.85 102 ASP A N 1
ATOM 757 C CA . ASP A 1 102 ? 11.223 16.100 48.370 1.00 26.94 102 ASP A CA 1
ATOM 758 C C . ASP A 1 102 ? 12.430 17.006 48.074 1.00 27.40 102 ASP A C 1
ATOM 759 O O . ASP A 1 102 ? 13.195 16.732 47.146 1.00 28.09 102 ASP A O 1
ATOM 764 N N . LEU A 1 103 ? 12.604 18.080 48.844 1.00 27.69 103 LEU A N 1
ATOM 765 C CA . LEU A 1 103 ? 13.748 18.971 48.648 1.00 28.27 103 LEU A CA 1
ATOM 766 C C . LEU A 1 103 ? 15.046 18.285 49.050 1.00 27.62 103 LEU A C 1
ATOM 767 O O . LEU A 1 103 ? 16.021 18.271 48.292 1.00 27.93 103 LEU A O 1
ATOM 772 N N . LEU A 1 104 ? 15.055 17.695 50.239 1.00 27.01 104 LEU A N 1
ATOM 773 C CA . LEU A 1 104 ? 16.214 16.945 50.690 1.00 27.28 104 LEU A CA 1
ATOM 774 C C . LEU A 1 104 ? 16.466 15.753 49.773 1.00 26.85 104 LEU A C 1
ATOM 775 O O . LEU A 1 104 ? 17.612 15.445 49.455 1.00 27.87 104 LEU A O 1
ATOM 780 N N . ALA A 1 105 ? 15.392 15.105 49.331 1.00 27.17 105 ALA A N 1
ATOM 781 C CA . ALA A 1 105 ? 15.504 13.996 48.383 1.00 27.64 105 ALA A CA 1
ATOM 782 C C . ALA A 1 105 ? 16.137 14.456 47.069 1.00 28.03 105 ALA A C 1
ATOM 783 O O . ALA A 1 105 ? 16.982 13.761 46.504 1.00 28.67 105 ALA A O 1
ATOM 785 N N . THR A 1 106 ? 15.746 15.634 46.591 1.00 28.50 106 THR A N 1
ATOM 786 C CA . THR A 1 106 ? 16.367 16.211 45.396 1.00 29.60 106 THR A CA 1
ATOM 787 C C . THR A 1 106 ? 17.877 16.384 45.565 1.00 29.87 106 THR A C 1
ATOM 788 O O . THR A 1 106 ? 18.652 16.021 44.679 1.00 30.90 106 THR A O 1
ATOM 792 N N . SER A 1 107 ? 18.284 16.909 46.718 1.00 29.58 107 SER A N 1
ATOM 793 C CA . SER A 1 107 ? 19.696 17.111 47.023 1.00 30.90 107 SER A CA 1
ATOM 794 C C . SER A 1 107 ? 20.455 15.786 47.101 1.00 31.24 107 SER A C 1
ATOM 795 O O . SER A 1 107 ? 21.581 15.681 46.603 1.00 32.89 107 SER A O 1
ATOM 798 N N . LEU A 1 108 ? 19.845 14.783 47.730 1.00 30.43 108 LEU A N 1
ATOM 799 C CA . LEU A 1 108 ? 20.462 13.464 47.836 1.00 31.03 108 LEU A CA 1
ATOM 800 C C . LEU A 1 108 ? 20.624 12.797 46.466 1.00 32.01 108 LEU A C 1
ATOM 801 O O . LEU A 1 108 ? 21.675 12.229 46.176 1.00 33.47 108 LEU A O 1
ATOM 806 N N . GLN A 1 109 ? 19.597 12.884 45.625 1.00 31.76 109 GLN A N 1
ATOM 807 C CA . GLN A 1 109 ? 19.661 12.327 44.273 1.00 33.43 109 GLN A CA 1
ATOM 808 C C . GLN A 1 109 ? 20.744 12.989 43.432 1.00 35.12 109 GLN A C 1
ATOM 809 O O . GLN A 1 109 ? 21.375 12.324 42.614 1.00 37.04 109 GLN A O 1
ATOM 815 N N . ALA A 1 110 ? 20.949 14.291 43.637 1.00 38.64 110 ALA A N 1
ATOM 816 C CA . ALA A 1 110 ? 22.010 15.030 42.954 1.00 40.81 110 ALA A CA 1
ATOM 817 C C . ALA A 1 110 ? 23.405 14.487 43.286 1.00 40.80 110 ALA A C 1
ATOM 818 O O . ALA A 1 110 ? 24.312 14.602 42.464 1.00 42.56 110 ALA A O 1
ATOM 820 N N . ARG A 1 111 ? 23.567 13.909 44.480 1.00 39.77 111 ARG A N 1
ATOM 821 C CA . ARG A 1 111 ? 24.830 13.283 44.916 1.00 40.42 111 ARG A CA 1
ATOM 822 C C . ARG A 1 111 ? 24.903 11.783 44.597 1.00 38.73 111 ARG A C 1
ATOM 823 O O . ARG A 1 111 ? 25.905 11.140 44.903 1.00 39.86 111 ARG A O 1
ATOM 831 N N . GLY A 1 112 ? 23.843 11.225 44.020 1.00 36.99 112 GLY A N 1
ATOM 832 C CA . GLY A 1 112 ? 23.786 9.797 43.710 1.00 36.46 112 GLY A CA 1
ATOM 833 C C . GLY A 1 112 ? 23.457 8.909 44.898 1.00 35.29 112 GLY A C 1
ATOM 834 O O . GLY A 1 112 ? 23.754 7.711 44.882 1.00 35.75 112 GLY A O 1
ATOM 835 N N . VAL A 1 113 ? 22.848 9.486 45.931 1.00 34.16 113 VAL A N 1
ATOM 836 C CA . VAL A 1 113 ? 22.430 8.721 47.109 1.00 33.58 113 VAL A CA 1
ATOM 837 C C . VAL A 1 113 ? 21.224 7.854 46.752 1.00 33.41 113 VAL A C 1
ATOM 838 O O . VAL A 1 113 ? 20.299 8.316 46.080 1.00 33.63 113 VAL A O 1
ATOM 842 N N . ARG A 1 114 ? 21.249 6.602 47.211 1.00 34.10 114 ARG A N 1
ATOM 843 C CA . ARG A 1 114 ? 20.327 5.569 46.735 1.00 34.93 114 ARG A CA 1
ATOM 844 C C . ARG A 1 114 ? 19.008 5.497 47.496 1.00 34.27 114 ARG A C 1
ATOM 845 O O . ARG A 1 114 ? 18.004 5.021 46.960 1.00 35.09 114 ARG A O 1
ATOM 853 N N . ALA A 1 115 ? 19.012 5.957 48.744 1.00 27.25 115 ALA A N 1
ATOM 854 C CA . ALA A 1 115 ? 17.858 5.803 49.613 1.00 25.00 115 ALA A CA 1
ATOM 855 C C . ALA A 1 115 ? 18.076 6.509 50.934 1.00 23.76 115 ALA A C 1
ATOM 856 O O . ALA A 1 115 ? 19.195 6.938 51.247 1.00 24.99 115 ALA A O 1
ATOM 858 N N . LEU A 1 116 ? 16.985 6.637 51.685 1.00 22.61 116 LEU A N 1
ATOM 859 C CA . LEU A 1 116 ? 17.006 7.076 53.075 1.00 21.79 116 LEU A CA 1
ATOM 860 C C . LEU A 1 116 ? 16.376 5.989 53.944 1.00 20.70 116 LEU A C 1
ATOM 861 O O . LEU A 1 116 ? 15.323 5.442 53.605 1.00 21.44 116 LEU A O 1
ATOM 866 N N . ILE A 1 117 ? 17.028 5.714 55.064 1.00 20.78 117 ILE A N 1
ATOM 867 C CA . ILE A 1 117 ? 16.480 4.900 56.141 1.00 21.57 117 ILE A CA 1
ATOM 868 C C . ILE A 1 117 ? 16.378 5.836 57.331 1.00 20.88 117 ILE A C 1
ATOM 869 O O . ILE A 1 117 ? 17.396 6.358 57.801 1.00 22.43 117 ILE A O 1
ATOM 874 N N . VAL A 1 118 ? 15.162 6.065 57.810 1.00 20.73 118 VAL A N 1
ATOM 875 C CA . VAL A 1 118 ? 14.952 7.049 58.869 1.00 20.89 118 VAL A CA 1
ATOM 876 C C . VAL A 1 118 ? 14.041 6.504 59.963 1.00 21.89 118 VAL A C 1
ATOM 877 O O . VAL A 1 118 ? 12.908 6.063 59.699 1.00 23.26 118 VAL A O 1
ATOM 881 N N . ASP A 1 119 ? 14.561 6.506 61.191 1.00 22.82 119 ASP A N 1
ATOM 882 C CA . ASP A 1 119 ? 13.825 6.015 62.352 1.00 24.46 119 ASP A CA 1
ATOM 883 C C . ASP A 1 119 ? 12.917 7.134 62.881 1.00 24.76 119 ASP A C 1
ATOM 884 O O . ASP A 1 119 ? 12.944 7.486 64.061 1.00 26.02 119 ASP A O 1
ATOM 889 N N . ALA A 1 120 ? 12.108 7.681 61.974 1.00 22.28 120 ALA A N 1
ATOM 890 C CA . ALA A 1 120 ? 11.205 8.787 62.254 1.00 22.96 120 ALA A CA 1
ATOM 891 C C . ALA A 1 120 ? 10.271 8.935 61.064 1.00 22.46 120 ALA A C 1
ATOM 892 O O . ALA A 1 120 ? 10.097 7.990 60.293 1.00 22.80 120 ALA A O 1
ATOM 894 N N . GLY A 1 121 ? 9.675 10.112 60.919 1.00 23.14 121 GLY A N 1
ATOM 895 C CA . GLY A 1 121 ? 8.669 10.359 59.902 1.00 22.85 121 GLY A CA 1
ATOM 896 C C . GLY A 1 121 ? 9.214 11.009 58.645 1.00 23.00 121 GLY A C 1
ATOM 897 O O . GLY A 1 121 ? 10.270 11.662 58.663 1.00 24.49 121 GLY A O 1
ATOM 898 N N . VAL A 1 122 ? 8.486 10.815 57.551 1.00 22.54 122 VAL A N 1
ATOM 899 C CA . VAL A 1 122 ? 8.779 11.458 56.278 1.00 22.74 122 VAL A CA 1
ATOM 900 C C . VAL A 1 122 ? 7.500 12.047 55.692 1.00 22.53 122 VAL A C 1
ATOM 901 O O . VAL A 1 122 ? 6.388 11.654 56.065 1.00 22.74 122 VAL A O 1
ATOM 905 N N . ARG A 1 123 ? 7.660 13.004 54.788 1.00 22.20 123 ARG A N 1
ATOM 906 C CA . ARG A 1 123 ? 6.526 13.628 54.131 1.00 22.40 123 ARG A CA 1
ATOM 907 C C . ARG A 1 123 ? 6.854 13.874 52.660 1.00 22.66 123 ARG A C 1
ATOM 908 O O . ARG A 1 123 ? 7.888 13.416 52.169 1.00 22.08 123 ARG A O 1
ATOM 916 N N . ASP A 1 124 ? 5.963 14.573 51.960 1.00 22.43 124 ASP A N 1
ATOM 917 C CA . ASP A 1 124 ? 6.041 14.722 50.502 1.00 23.39 124 ASP A CA 1
ATOM 918 C C . ASP A 1 124 ? 6.121 13.361 49.807 1.00 23.79 124 ASP A C 1
ATOM 919 O O . ASP A 1 124 ? 6.797 13.218 48.790 1.00 24.28 124 ASP A O 1
ATOM 924 N N . THR A 1 125 ? 5.416 12.365 50.344 1.00 23.93 125 THR A N 1
ATOM 925 C CA . THR A 1 125 ? 5.675 10.972 49.961 1.00 23.23 125 THR A CA 1
ATOM 926 C C . THR A 1 125 ? 5.287 10.623 48.518 1.00 23.66 125 THR A C 1
ATOM 927 O O . THR A 1 125 ? 5.956 9.802 47.881 1.00 23.94 125 THR A O 1
ATOM 931 N N . GLN A 1 126 ? 4.231 11.228 47.989 1.00 24.87 126 GLN A N 1
ATOM 932 C CA . GLN A 1 126 ? 3.897 10.972 46.584 1.00 26.07 126 GLN A CA 1
ATOM 933 C C . GLN A 1 126 ? 4.963 11.558 45.659 1.00 26.55 126 GLN A C 1
ATOM 934 O O . GLN A 1 126 ? 5.320 10.947 44.655 1.00 27.53 126 GLN A O 1
ATOM 940 N N . THR A 1 127 ? 5.480 12.733 46.011 1.00 26.96 127 THR A N 1
ATOM 941 C CA . THR A 1 127 ? 6.566 13.342 45.252 1.00 27.73 127 THR A CA 1
ATOM 942 C C . THR A 1 127 ? 7.822 12.471 45.315 1.00 26.61 127 THR A C 1
ATOM 943 O O . THR A 1 127 ? 8.513 12.293 44.305 1.00 27.69 127 THR A O 1
ATOM 947 N N . LEU A 1 128 ? 8.114 11.926 46.492 1.00 25.32 128 LEU A N 1
ATOM 948 C CA . LEU A 1 128 ? 9.243 11.003 46.637 1.00 25.16 128 LEU A CA 1
ATOM 949 C C . LEU A 1 128 ? 9.085 9.793 45.711 1.00 25.76 128 LEU A C 1
ATOM 950 O O . LEU A 1 128 ? 10.032 9.405 45.023 1.00 26.63 128 LEU A O 1
ATOM 955 N N . ARG A 1 129 ? 7.890 9.211 45.678 1.00 25.86 129 ARG A N 1
ATOM 956 C CA . ARG A 1 129 ? 7.610 8.111 44.745 1.00 27.57 129 ARG A CA 1
ATOM 957 C C . ARG A 1 129 ? 7.733 8.549 43.277 1.00 29.22 129 ARG A C 1
ATOM 958 O O . ARG A 1 129 ? 8.297 7.823 42.449 1.00 30.50 129 ARG A O 1
ATOM 966 N N . ASP A 1 130 ? 7.218 9.734 42.963 1.00 31.28 130 ASP A N 1
ATOM 967 C CA . ASP A 1 130 ? 7.283 10.272 41.600 1.00 33.38 130 ASP A CA 1
ATOM 968 C C . ASP A 1 130 ? 8.729 10.475 41.141 1.00 32.78 130 ASP A C 1
ATOM 969 O O . ASP A 1 130 ? 9.042 10.288 39.964 1.00 34.90 130 ASP A O 1
ATOM 974 N N . MET A 1 131 ? 9.594 10.867 42.077 1.00 31.40 131 MET A N 1
ATOM 975 C CA . MET A 1 131 ? 11.023 11.058 41.816 1.00 32.51 131 MET A CA 1
ATOM 976 C C . MET A 1 131 ? 11.788 9.744 41.782 1.00 31.63 131 MET A C 1
ATOM 977 O O . MET A 1 131 ? 12.923 9.696 41.305 1.00 32.94 131 MET A O 1
ATOM 982 N N . GLY A 1 132 ? 11.189 8.698 42.343 1.00 29.97 132 GLY A N 1
ATOM 983 C CA . GLY A 1 132 ? 11.838 7.407 42.453 1.00 30.33 132 GLY A CA 1
ATOM 984 C C . GLY A 1 132 ? 12.923 7.421 43.507 1.00 29.06 132 GLY A C 1
ATOM 985 O O . GLY A 1 132 ? 13.943 6.744 43.354 1.00 31.03 132 GLY A O 1
ATOM 986 N N . PHE A 1 133 ? 12.724 8.206 44.567 1.00 26.76 133 PHE A N 1
ATOM 987 C CA . PHE A 1 133 ? 13.656 8.198 45.684 1.00 26.06 133 PHE A CA 1
ATOM 988 C C . PHE A 1 133 ? 13.130 7.284 46.764 1.00 24.79 133 PHE A C 1
ATOM 989 O O . PHE A 1 133 ? 12.096 7.565 47.376 1.00 24.53 133 PHE A O 1
ATOM 997 N N . ALA A 1 134 ? 13.855 6.194 47.000 1.00 24.92 134 ALA A N 1
ATOM 998 C CA . ALA A 1 134 ? 13.386 5.153 47.918 1.00 24.52 134 ALA A CA 1
ATOM 999 C C . ALA A 1 134 ? 13.607 5.513 49.378 1.00 23.85 134 ALA A C 1
ATOM 1000 O O . ALA A 1 134 ? 14.689 5.982 49.760 1.00 23.74 134 ALA A O 1
ATOM 1002 N N . VAL A 1 135 ? 12.583 5.263 50.197 1.00 24.27 135 VAL A N 1
ATOM 1003 C CA . VAL A 1 135 ? 12.618 5.591 51.627 1.00 22.30 135 VAL A CA 1
ATOM 1004 C C . VAL A 1 135 ? 12.014 4.467 52.471 1.00 20.61 135 VAL A C 1
ATOM 1005 O O . VAL A 1 135 ? 10.999 3.860 52.098 1.00 20.70 135 VAL A O 1
ATOM 1009 N N . TRP A 1 136 ? 12.681 4.176 53.585 1.00 19.89 136 TRP A N 1
ATOM 1010 C CA . TRP A 1 136 ? 12.151 3.332 54.642 1.00 19.60 136 TRP A CA 1
ATOM 1011 C C . TRP A 1 136 ? 12.029 4.225 55.869 1.00 19.94 136 TRP A C 1
ATOM 1012 O O . TRP A 1 136 ? 12.989 4.897 56.256 1.00 21.00 136 TRP A O 1
ATOM 1023 N N . ALA A 1 137 ? 10.836 4.248 56.461 1.00 19.56 137 ALA A N 1
ATOM 1024 C CA . ALA A 1 137 ? 10.532 5.155 57.566 1.00 20.26 137 ALA A CA 1
ATOM 1025 C C . ALA A 1 137 ? 9.625 4.508 58.609 1.00 21.18 137 ALA A C 1
ATOM 1026 O O . ALA A 1 137 ? 8.917 3.525 58.329 1.00 22.15 137 ALA A O 1
ATOM 1028 N N . ARG A 1 138 ? 9.641 5.077 59.809 1.00 23.70 138 ARG A N 1
ATOM 1029 C CA . ARG A 1 138 ? 8.764 4.637 60.890 1.00 25.79 138 ARG A CA 1
ATOM 1030 C C . ARG A 1 138 ? 7.348 5.213 60.763 1.00 24.47 138 ARG A C 1
ATOM 1031 O O . ARG A 1 138 ? 6.396 4.677 61.342 1.00 25.00 138 ARG A O 1
ATOM 1039 N N . ALA A 1 139 ? 7.208 6.307 60.022 1.00 22.71 139 ALA A N 1
ATOM 1040 C CA . ALA A 1 139 ? 5.931 7.006 59.963 1.00 22.92 139 ALA A CA 1
ATOM 1041 C C . ALA A 1 139 ? 5.876 7.897 58.750 1.00 22.14 139 ALA A C 1
ATOM 1042 O O . ALA A 1 139 ? 6.909 8.317 58.245 1.00 21.25 139 ALA A O 1
ATOM 1044 N N . ILE A 1 140 ? 4.656 8.165 58.289 1.00 24.16 140 ILE A N 1
ATOM 1045 C CA . ILE A 1 140 ? 4.399 9.213 57.321 1.00 22.83 140 ILE A CA 1
ATOM 1046 C C . ILE A 1 140 ? 3.695 10.322 58.097 1.00 22.90 140 ILE A C 1
ATOM 1047 O O . ILE A 1 140 ? 2.648 10.095 58.715 1.00 24.50 140 ILE A O 1
ATOM 1052 N N . ASN A 1 141 ? 4.298 11.502 58.114 1.00 22.46 141 ASN A N 1
ATOM 1053 C CA . ASN A 1 141 ? 3.809 12.581 58.972 1.00 23.22 141 ASN A CA 1
ATOM 1054 C C . ASN A 1 141 ? 4.218 13.918 58.397 1.00 22.65 141 ASN A C 1
ATOM 1055 O O . ASN A 1 141 ? 5.407 14.180 58.231 1.00 24.01 141 ASN A O 1
ATOM 1060 N N . ALA A 1 142 ? 3.237 14.762 58.095 1.00 22.90 142 ALA A N 1
ATOM 1061 C CA . ALA A 1 142 ? 3.517 16.070 57.500 1.00 23.56 142 ALA A CA 1
ATOM 1062 C C . ALA A 1 142 ? 4.014 17.102 58.517 1.00 24.51 142 ALA A C 1
ATOM 1063 O O . ALA A 1 142 ? 4.440 18.181 58.124 1.00 25.48 142 ALA A O 1
ATOM 1065 N N . GLN A 1 143 ? 3.945 16.789 59.811 1.00 25.64 143 GLN A N 1
ATOM 1066 C CA . GLN A 1 143 ? 4.391 17.717 60.855 1.00 29.80 143 GLN A CA 1
ATOM 1067 C C . GLN A 1 143 ? 5.867 18.096 60.657 1.00 32.01 143 GLN A C 1
ATOM 1068 O O . GLN A 1 143 ? 6.728 17.229 60.633 1.00 32.73 143 GLN A O 1
ATOM 1074 N N . GLY A 1 144 ? 6.151 19.389 60.527 1.00 35.16 144 GLY A N 1
ATOM 1075 C CA . GLY A 1 144 ? 7.519 19.856 60.241 1.00 39.75 144 GLY A CA 1
ATOM 1076 C C . GLY A 1 144 ? 8.503 19.794 61.403 1.00 46.92 144 GLY A C 1
ATOM 1077 O O . GLY A 1 144 ? 8.126 19.504 62.536 1.00 48.85 144 GLY A O 1
AT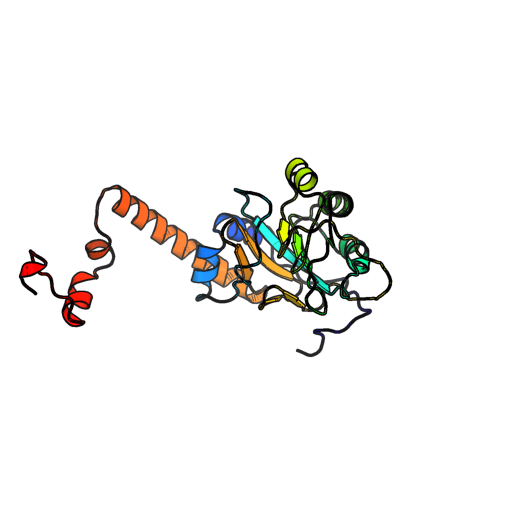OM 1078 N N . THR A 1 145 ? 9.773 20.078 61.107 1.00 43.90 145 THR A N 1
ATOM 1079 C CA . THR A 1 145 ? 10.842 20.106 62.113 1.00 43.13 145 THR A CA 1
ATOM 1080 C C . THR A 1 145 ? 11.503 21.489 62.153 1.00 45.40 145 THR A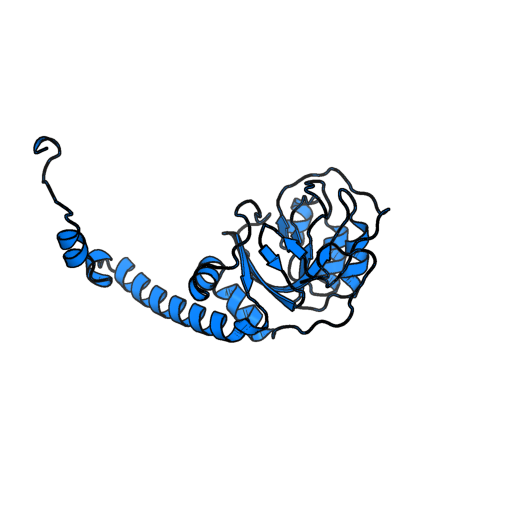 C 1
ATOM 1081 O O . THR A 1 145 ? 11.171 22.360 61.350 1.00 47.79 145 THR A O 1
ATOM 1085 N N . VAL A 1 146 ? 12.426 21.680 63.096 1.00 45.75 146 VAL A N 1
ATOM 1086 C CA . VAL A 1 146 ? 13.196 22.924 63.206 1.00 49.15 146 VAL A CA 1
ATOM 1087 C C . VAL A 1 146 ? 14.678 22.667 62.919 1.00 49.03 146 VAL A C 1
ATOM 1088 O O . VAL A 1 146 ? 15.070 21.543 62.604 1.00 46.67 146 VAL A O 1
ATOM 1092 N N . LYS A 1 147 ? 15.484 23.725 62.998 1.00 52.68 147 LYS A N 1
ATOM 1093 C CA . LYS A 1 147 ? 16.928 23.644 62.792 1.00 53.83 147 LYS A CA 1
ATOM 1094 C C . LYS A 1 147 ? 17.622 24.457 63.884 1.00 56.93 147 LYS A C 1
ATOM 1095 O O . LYS A 1 147 ? 18.151 25.542 63.628 1.00 61.82 147 LYS A O 1
ATOM 1101 N N . GLU A 1 148 ? 17.594 23.929 65.106 1.00 55.57 148 GLU A N 1
ATOM 1102 C CA . GLU A 1 148 ? 18.105 24.637 66.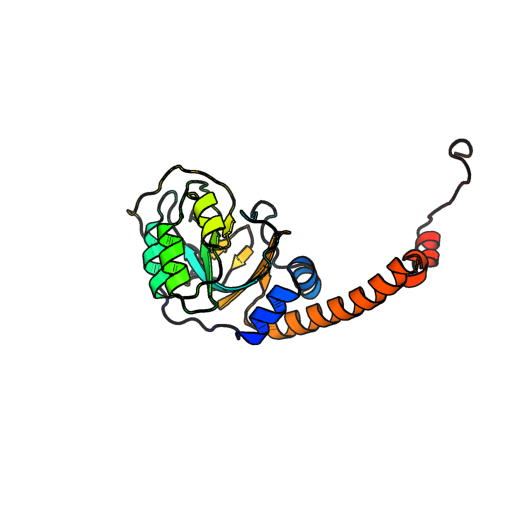286 1.00 59.83 148 GLU A CA 1
ATOM 1103 C C . GLU A 1 148 ? 19.220 23.895 67.013 1.00 58.79 148 GLU A C 1
ATOM 1104 O O . GLU A 1 148 ? 20.144 24.525 67.526 1.00 62.81 148 GLU A O 1
ATOM 1110 N N . THR A 1 149 ? 19.125 22.568 67.075 1.00 54.41 149 THR A N 1
ATOM 1111 C CA . THR A 1 149 ? 20.033 21.763 67.885 1.00 54.53 149 THR A CA 1
ATOM 1112 C C . THR A 1 149 ? 20.952 20.912 67.017 1.00 52.03 149 THR A C 1
ATOM 1113 O O . THR A 1 149 ? 20.516 20.295 66.038 1.00 49.96 149 THR A O 1
ATOM 1117 N N . LEU A 1 150 ? 22.225 20.877 67.391 1.00 41.79 150 LEU A N 1
ATOM 1118 C CA . LEU A 1 150 ? 23.224 20.128 66.649 1.00 39.85 150 LEU A CA 1
ATOM 1119 C C . LEU A 1 150 ? 23.069 18.641 66.916 1.00 38.92 150 LEU A C 1
ATOM 1120 O O . LEU A 1 150 ? 22.692 18.229 68.019 1.00 41.52 150 LEU A O 1
ATOM 1125 N N . GLY A 1 151 ? 23.362 17.850 65.891 1.00 36.59 151 GLY A N 1
ATOM 1126 C CA . GLY A 1 151 ? 23.478 16.408 66.016 1.00 36.22 151 GLY A CA 1
ATOM 1127 C C . GLY A 1 151 ? 24.857 16.001 65.548 1.00 35.26 151 GLY A C 1
ATOM 1128 O O . GLY A 1 151 ? 25.834 16.720 65.783 1.00 36.90 151 GLY A O 1
ATOM 1129 N N . SER A 1 152 ? 24.946 14.863 64.871 1.00 33.41 152 SER A N 1
ATOM 1130 C CA . SER A 1 152 ? 26.220 14.397 64.339 1.00 32.69 152 SER A CA 1
ATOM 1131 C C . SER A 1 152 ? 26.059 13.715 62.995 1.00 30.21 152 SER A C 1
ATOM 1132 O O . SER A 1 152 ? 24.971 13.296 62.626 1.00 30.25 152 SER A O 1
ATOM 1135 N N . VAL A 1 153 ? 27.167 13.613 62.273 1.00 29.76 153 VAL A N 1
ATOM 1136 C CA . VAL A 1 153 ? 27.214 12.891 61.013 1.00 28.82 153 VAL A CA 1
ATOM 1137 C C . VAL A 1 153 ? 28.419 11.965 61.033 1.00 29.23 153 VAL A C 1
ATOM 1138 O O . VAL A 1 153 ? 29.520 12.376 61.419 1.00 30.40 153 VAL A O 1
ATOM 1142 N N . ASN A 1 154 ? 28.184 10.720 60.625 1.00 28.70 154 ASN A N 1
ATOM 1143 C CA . ASN A 1 154 ? 29.204 9.677 60.550 1.00 29.65 154 ASN A CA 1
ATOM 1144 C C . ASN A 1 154 ? 29.805 9.265 61.891 1.00 31.48 154 ASN A C 1
ATOM 1145 O O . ASN A 1 154 ? 30.972 8.877 61.975 1.00 33.08 154 ASN A O 1
ATOM 1150 N N . LEU A 1 155 ? 28.971 9.321 62.927 1.00 31.73 155 LEU A N 1
ATOM 1151 C CA . LEU A 1 155 ? 29.212 8.598 64.164 1.00 32.33 155 LEU A CA 1
ATOM 1152 C C . LEU A 1 155 ? 28.234 7.431 64.211 1.00 30.91 155 LEU A C 1
ATOM 1153 O O . LEU A 1 155 ? 27.183 7.470 63.558 1.00 29.44 155 LEU A O 1
ATOM 1158 N N . PRO A 1 156 ? 28.557 6.388 64.990 1.00 32.17 156 PRO A N 1
ATOM 1159 C CA . PRO A 1 156 ? 27.604 5.287 65.082 1.00 31.04 156 PRO A CA 1
ATOM 1160 C C . PRO A 1 156 ? 26.260 5.735 65.663 1.00 29.67 156 PRO A C 1
ATOM 1161 O O . PRO A 1 156 ? 26.223 6.626 66.520 1.00 30.29 156 PRO A O 1
ATOM 1165 N N . VAL A 1 157 ? 25.180 5.121 65.181 1.00 28.01 157 VAL A N 1
ATOM 1166 C CA . VAL A 1 157 ? 23.833 5.402 65.665 1.00 27.34 157 VAL A CA 1
ATOM 1167 C C . VAL A 1 157 ? 23.064 4.111 65.906 1.00 26.94 157 VAL A C 1
ATOM 1168 O O . VAL A 1 157 ? 23.404 3.067 65.346 1.00 26.69 157 VAL A O 1
ATOM 1172 N N . ILE A 1 158 ? 22.037 4.192 66.746 1.00 27.13 158 ILE A N 1
ATOM 1173 C CA . ILE A 1 158 ? 21.058 3.117 66.850 1.00 26.79 158 ILE A CA 1
ATOM 1174 C C . ILE A 1 158 ? 19.855 3.505 66.004 1.00 25.65 158 ILE A C 1
ATOM 1175 O O . ILE A 1 158 ? 19.238 4.547 66.230 1.00 26.96 158 ILE A O 1
ATOM 1180 N N . CYS A 1 159 ? 19.526 2.655 65.039 1.00 24.62 159 CYS A N 1
ATOM 1181 C CA . CYS A 1 159 ? 18.441 2.907 64.099 1.00 24.52 159 CYS A CA 1
ATOM 1182 C C . CYS A 1 159 ? 17.623 1.632 63.986 1.00 23.86 159 CYS A C 1
ATOM 1183 O O . CYS A 1 159 ? 18.159 0.575 63.657 1.00 23.99 159 CYS A O 1
ATOM 1186 N N . GLY A 1 160 ? 16.336 1.717 64.298 1.00 28.18 160 GLY A N 1
ATOM 1187 C CA . GLY A 1 160 ? 15.465 0.547 64.273 1.00 27.76 160 GLY A CA 1
ATOM 1188 C C . GLY A 1 160 ? 15.952 -0.575 65.178 1.00 26.32 160 GLY A C 1
ATOM 1189 O O . GLY A 1 160 ? 15.786 -1.747 64.853 1.00 26.02 160 GLY A O 1
ATOM 1190 N N . GLY A 1 161 ? 16.577 -0.214 66.298 1.00 26.52 161 GLY A N 1
ATOM 1191 C CA . GLY A 1 161 ? 17.064 -1.191 67.272 1.00 26.91 161 GLY A CA 1
ATOM 1192 C C . GLY A 1 161 ? 18.382 -1.871 66.921 1.00 26.27 161 GLY A C 1
ATOM 1193 O O . GLY A 1 161 ? 18.801 -2.793 67.622 1.00 27.85 161 GLY A O 1
ATOM 1194 N N . GLN A 1 162 ? 19.031 -1.433 65.841 1.00 25.39 162 GLN A N 1
ATOM 1195 C CA . GLN A 1 162 ? 20.333 -1.969 65.452 1.00 25.65 162 GLN A CA 1
ATOM 1196 C C . GLN A 1 162 ? 21.387 -0.877 65.480 1.00 25.70 162 GLN A C 1
ATOM 1197 O O . GLN A 1 162 ? 21.133 0.253 65.088 1.00 24.95 162 GLN A O 1
ATOM 1203 N N . LEU A 1 163 ? 22.582 -1.227 65.932 1.00 27.18 163 LEU A N 1
ATOM 1204 C CA . LEU A 1 163 ? 23.725 -0.338 65.799 1.00 27.82 163 LEU A CA 1
ATOM 1205 C C . LEU A 1 163 ? 24.120 -0.278 64.326 1.00 27.28 163 LEU A C 1
ATOM 1206 O O . LEU A 1 163 ? 24.267 -1.316 63.682 1.00 27.79 163 LEU A O 1
ATOM 1211 N N . ILE A 1 164 ? 24.281 0.933 63.805 1.00 26.51 164 ILE A N 1
ATOM 1212 C CA . ILE A 1 164 ? 24.774 1.149 62.452 1.00 27.09 164 ILE A CA 1
ATOM 1213 C C . ILE A 1 164 ? 26.034 2.006 62.552 1.00 27.89 164 ILE A C 1
ATOM 1214 O O . ILE A 1 164 ? 25.973 3.127 63.040 1.00 27.71 164 ILE A O 1
ATOM 1219 N N . ASN A 1 165 ? 27.167 1.466 62.107 1.00 31.24 165 ASN A N 1
ATOM 1220 C CA . ASN A 1 165 ? 28.408 2.233 61.997 1.00 32.01 165 ASN A CA 1
ATOM 1221 C C . ASN A 1 165 ? 28.481 2.860 60.608 1.00 30.32 165 ASN A C 1
ATOM 1222 O O . ASN A 1 165 ? 28.034 2.254 59.637 1.00 28.88 165 ASN A O 1
ATOM 1227 N N . PRO A 1 166 ? 29.070 4.060 60.494 1.00 32.03 166 PRO A N 1
ATOM 1228 C CA . PRO A 1 166 ? 29.235 4.605 59.152 1.00 31.97 166 PRO A CA 1
ATOM 1229 C C . PRO A 1 166 ? 30.071 3.663 58.288 1.00 31.80 166 PRO A C 1
ATOM 1230 O O . PRO A 1 166 ? 31.071 3.106 58.761 1.00 32.19 166 PRO A O 1
ATOM 1234 N N . GLY A 1 167 ? 29.633 3.450 57.051 1.00 31.20 167 GLY A N 1
ATOM 1235 C CA . GLY A 1 167 ? 30.321 2.543 56.142 1.00 32.64 167 GLY A CA 1
ATOM 1236 C C . GLY A 1 167 ? 29.839 1.105 56.214 1.00 30.74 167 GLY A C 1
ATOM 1237 O O . GLY A 1 167 ? 30.239 0.282 55.390 1.00 32.19 167 GLY A O 1
ATOM 1238 N N . ASP A 1 168 ? 28.993 0.784 57.194 1.00 28.85 168 ASP A N 1
ATOM 1239 C CA . ASP A 1 168 ? 28.302 -0.501 57.187 1.00 28.03 168 ASP A CA 1
ATOM 1240 C C . ASP A 1 168 ? 27.378 -0.508 55.975 1.00 27.67 168 ASP A C 1
ATOM 1241 O O . ASP A 1 168 ? 27.051 0.548 55.420 1.00 28.76 168 ASP A O 1
ATOM 1246 N N . ILE A 1 169 ? 26.994 -1.698 55.540 1.00 27.56 169 ILE A N 1
ATOM 1247 C CA . ILE A 1 169 ? 26.133 -1.835 54.383 1.00 27.65 169 ILE A CA 1
ATOM 1248 C C . ILE A 1 169 ? 24.715 -2.023 54.878 1.00 26.74 169 ILE A C 1
ATOM 1249 O O . ILE A 1 169 ? 24.456 -2.876 55.728 1.00 27.34 169 ILE A O 1
ATOM 1254 N N . VAL A 1 170 ? 23.798 -1.218 54.362 1.00 25.79 170 VAL A N 1
ATOM 1255 C CA . VAL A 1 170 ? 22.382 -1.403 54.682 1.00 24.70 170 VAL A CA 1
ATOM 1256 C C . VAL A 1 170 ? 21.696 -1.948 53.437 1.00 23.26 170 VAL A C 1
ATOM 1257 O O . VAL A 1 170 ? 21.916 -1.458 52.329 1.00 25.55 170 VAL A O 1
ATOM 1261 N N . VAL A 1 171 ? 20.934 -3.016 53.623 1.00 22.21 171 VAL A N 1
ATOM 1262 C CA . VAL A 1 171 ? 20.188 -3.661 52.552 1.00 22.04 171 VAL A CA 1
ATOM 1263 C C . VAL A 1 171 ? 18.714 -3.462 52.892 1.00 20.68 171 VAL A C 1
ATOM 1264 O O . VAL A 1 171 ? 18.305 -3.668 54.030 1.00 21.38 171 VAL A O 1
ATOM 1268 N N . ALA A 1 172 ? 17.930 -3.023 51.919 1.00 21.14 172 ALA A N 1
ATOM 1269 C CA . ALA A 1 172 ? 16.549 -2.643 52.166 1.00 20.95 172 ALA A CA 1
ATOM 1270 C C . ALA A 1 172 ? 15.663 -3.110 51.025 1.00 21.34 172 ALA A C 1
ATOM 1271 O O . ALA A 1 172 ? 16.019 -2.994 49.847 1.00 22.95 172 ALA A O 1
ATOM 1273 N N . ASP A 1 173 ? 14.502 -3.645 51.380 1.00 20.80 173 ASP A N 1
ATOM 1274 C CA . ASP A 1 173 ? 13.550 -4.106 50.382 1.00 21.72 173 ASP A CA 1
ATOM 1275 C C . ASP A 1 173 ? 12.137 -4.085 50.972 1.00 21.63 173 ASP A C 1
ATOM 1276 O O . ASP A 1 173 ? 11.901 -3.480 52.023 1.00 21.22 173 ASP A O 1
ATOM 1281 N N . ASP A 1 174 ? 11.187 -4.727 50.301 1.00 22.71 174 ASP A N 1
ATOM 1282 C CA . ASP A 1 174 ? 9.801 -4.665 50.766 1.00 22.95 174 ASP A CA 1
ATOM 1283 C C . ASP A 1 174 ? 9.558 -5.328 52.121 1.00 23.12 174 ASP A C 1
ATOM 1284 O O . ASP A 1 174 ? 8.568 -5.023 52.784 1.00 23.71 174 ASP A O 1
ATOM 1289 N N . ASP A 1 175 ? 10.467 -6.208 52.536 1.00 22.31 175 ASP A N 1
ATOM 1290 C CA . ASP A 1 175 ? 10.328 -6.932 53.795 1.00 23.80 175 ASP A CA 1
ATOM 1291 C C . ASP A 1 175 ? 10.910 -6.179 54.979 1.00 23.79 175 ASP A C 1
ATOM 1292 O O . ASP A 1 175 ? 10.501 -6.415 56.116 1.00 26.69 175 ASP A O 1
ATOM 1297 N N . GLY A 1 176 ? 11.854 -5.279 54.720 1.00 22.75 176 GLY A N 1
ATOM 1298 C CA . GLY A 1 176 ? 12.490 -4.520 55.799 1.00 22.66 176 GLY A CA 1
ATOM 1299 C C . GLY A 1 176 ? 13.893 -4.066 55.462 1.00 21.40 176 GLY A C 1
ATOM 1300 O O . GLY A 1 176 ? 14.180 -3.736 54.314 1.00 21.11 176 GLY A O 1
ATOM 1301 N N . VAL A 1 177 ? 14.740 -3.992 56.489 1.00 21.37 177 VAL A N 1
ATOM 1302 C CA . VAL A 1 177 ? 16.096 -3.448 56.370 1.00 20.88 177 VAL A CA 1
ATOM 1303 C C . VAL A 1 177 ? 17.015 -4.264 57.268 1.00 21.04 177 VAL A C 1
ATOM 1304 O O . VAL A 1 177 ? 16.657 -4.577 58.400 1.00 21.84 177 VAL A O 1
ATOM 1308 N N . VAL A 1 178 ? 18.177 -4.634 56.745 1.00 21.31 178 VAL A N 1
ATOM 1309 C CA . VAL A 1 178 ? 19.185 -5.342 57.537 1.00 21.95 178 VAL A CA 1
ATOM 1310 C C . VAL A 1 178 ? 20.528 -4.632 57.371 1.00 21.99 178 VAL A C 1
ATOM 1311 O O . VAL A 1 178 ? 20.855 -4.137 56.282 1.00 23.32 178 VAL A O 1
ATOM 1315 N N . VAL A 1 179 ? 21.296 -4.575 58.455 1.00 22.18 179 VAL A N 1
ATOM 1316 C CA . VAL A 1 179 ? 22.647 -4.037 58.419 1.00 22.85 179 VAL A CA 1
ATOM 1317 C C . VAL A 1 179 ? 23.672 -5.169 58.361 1.00 24.30 179 VAL A C 1
ATOM 1318 O O . VAL A 1 179 ? 23.556 -6.180 59.077 1.00 25.78 179 VAL A O 1
ATOM 1322 N N . VAL A 1 180 ? 24.649 -4.983 57.479 1.00 27.04 180 VAL A N 1
ATOM 1323 C CA . VAL A 1 180 ? 25.776 -5.890 57.311 1.00 26.68 180 VAL A CA 1
ATOM 1324 C C . VAL A 1 180 ? 27.030 -5.115 57.719 1.00 26.60 180 VAL A C 1
ATOM 1325 O O . VAL A 1 180 ? 27.307 -4.040 57.175 1.00 27.75 180 VAL A O 1
ATOM 1329 N N . ARG A 1 181 ? 27.768 -5.642 58.689 1.00 28.46 181 ARG A N 1
ATOM 1330 C CA . ARG A 1 181 ? 29.004 -5.007 59.152 1.00 31.17 181 ARG A CA 1
ATOM 1331 C C . ARG A 1 181 ? 29.995 -4.903 58.007 1.00 32.35 181 ARG A C 1
ATOM 1332 O O . ARG A 1 181 ? 30.165 -5.850 57.246 1.00 31.85 181 ARG A O 1
ATOM 1340 N N . ARG A 1 182 ? 30.654 -3.754 57.896 1.00 35.53 182 ARG A N 1
ATOM 1341 C CA . ARG A 1 182 ? 31.570 -3.495 56.789 1.00 38.58 182 ARG A CA 1
ATOM 1342 C C . ARG A 1 182 ? 32.617 -4.600 56.663 1.00 41.11 182 ARG A C 1
ATOM 1343 O O . ARG A 1 182 ? 32.903 -5.077 55.559 1.00 41.63 182 ARG A O 1
ATOM 1351 N N . ASP A 1 183 ? 33.174 -5.008 57.799 1.00 44.40 183 ASP A N 1
ATOM 1352 C CA . ASP A 1 183 ? 34.221 -6.030 57.821 1.00 49.28 183 ASP A CA 1
ATOM 1353 C C . ASP A 1 183 ? 33.700 -7.453 57.566 1.00 46.96 183 ASP A C 1
ATOM 1354 O O . ASP A 1 183 ? 34.490 -8.363 57.303 1.00 50.86 183 ASP A O 1
ATOM 1359 N N . GLU A 1 184 ? 32.383 -7.636 57.639 1.00 42.29 184 GLU A N 1
ATOM 1360 C CA . GLU A 1 184 ? 31.746 -8.930 57.377 1.00 41.87 184 GLU A CA 1
ATOM 1361 C C . GLU A 1 184 ? 31.064 -8.990 56.003 1.00 39.37 184 GLU A C 1
ATOM 1362 O O . GLU A 1 184 ? 30.427 -9.990 55.671 1.00 40.05 184 GLU A O 1
ATOM 1368 N N . CYS A 1 185 ? 31.217 -7.936 55.202 1.00 44.46 185 CYS A N 1
ATOM 1369 C CA . CYS A 1 185 ? 30.534 -7.839 53.909 1.00 43.72 185 CYS A CA 1
ATOM 1370 C C . CYS A 1 185 ? 30.821 -9.037 53.006 1.00 40.59 185 CYS A C 1
ATOM 1371 O O . CYS A 1 185 ? 29.895 -9.607 52.415 1.00 37.56 185 CYS A O 1
ATOM 1374 N N . GLU A 1 186 ? 32.102 -9.404 52.917 1.00 41.82 186 GLU A N 1
ATOM 1375 C CA . GLU A 1 186 ? 32.561 -10.514 52.076 1.00 41.58 186 GLU A CA 1
ATOM 1376 C C . GLU A 1 186 ? 31.926 -11.841 52.479 1.00 38.10 186 GLU A C 1
ATOM 1377 O O . GLU A 1 186 ? 31.376 -12.560 51.638 1.00 36.75 186 GLU A O 1
ATOM 1383 N N . SER A 1 187 ? 32.020 -12.172 53.764 1.00 37.81 187 SER A N 1
ATOM 1384 C CA . SER A 1 187 ? 31.498 -13.444 54.245 1.00 37.24 187 SER A CA 1
ATOM 1385 C C . SER A 1 187 ? 29.980 -13.501 54.074 1.00 33.35 187 SER A C 1
ATOM 1386 O O . SER A 1 187 ? 29.443 -14.520 53.649 1.00 33.13 187 SER A O 1
ATOM 1389 N N . THR A 1 188 ? 29.301 -12.395 54.365 1.00 31.12 188 THR A N 1
ATOM 1390 C CA . THR A 1 188 ? 27.845 -12.340 54.241 1.00 29.95 188 THR A CA 1
ATOM 1391 C C . THR A 1 188 ? 27.408 -12.480 52.780 1.00 28.82 188 THR A C 1
ATOM 1392 O O . THR A 1 188 ? 26.465 -13.213 52.485 1.00 28.99 188 THR A O 1
ATOM 1396 N N . LEU A 1 189 ? 28.095 -11.800 51.867 1.00 29.05 189 LEU A N 1
ATOM 1397 C CA . LEU A 1 189 ? 27.759 -11.909 50.445 1.00 29.86 189 LEU A CA 1
ATOM 1398 C C . LEU A 1 189 ? 27.892 -13.347 49.956 1.00 29.64 189 LEU A C 1
ATOM 1399 O O . LEU A 1 189 ? 26.994 -13.872 49.301 1.00 29.98 189 LEU A O 1
ATOM 1404 N N . VAL A 1 190 ? 29.011 -13.983 50.284 1.00 28.44 190 VAL A N 1
ATOM 1405 C CA . VAL A 1 190 ? 29.252 -15.360 49.852 1.00 29.13 190 VAL A CA 1
ATOM 1406 C C . VAL A 1 190 ? 28.180 -16.289 50.427 1.00 27.59 190 VAL A C 1
ATOM 1407 O O . VAL A 1 190 ? 27.595 -17.093 49.702 1.00 28.07 190 VAL A O 1
ATOM 1411 N N . ALA A 1 191 ? 27.911 -16.159 51.721 1.00 27.58 191 ALA A N 1
ATOM 1412 C CA . ALA A 1 191 ? 26.896 -16.982 52.385 1.00 27.58 191 ALA A CA 1
ATOM 1413 C C . ALA A 1 191 ? 25.486 -16.768 51.809 1.00 26.31 191 ALA A C 1
ATOM 1414 O O . ALA A 1 191 ? 24.718 -17.718 51.651 1.00 27.00 191 ALA A O 1
ATOM 1416 N N . ALA A 1 192 ? 25.169 -15.523 51.469 1.00 25.37 192 ALA A N 1
ATOM 1417 C CA . ALA A 1 192 ? 23.864 -15.170 50.911 1.00 26.05 192 ALA A CA 1
ATOM 1418 C C . ALA A 1 192 ? 23.694 -15.740 49.502 1.00 26.03 192 ALA A C 1
ATOM 1419 O O . ALA A 1 192 ? 22.624 -16.260 49.151 1.00 26.87 192 ALA A O 1
ATOM 1421 N N . ALA A 1 193 ? 24.750 -15.650 48.701 1.00 26.10 193 ALA A N 1
ATOM 1422 C CA . ALA A 1 193 ? 24.752 -16.261 47.370 1.00 27.45 193 ALA A CA 1
ATOM 1423 C C . ALA A 1 193 ? 24.655 -17.787 47.444 1.00 27.17 193 ALA A C 1
ATOM 1424 O O . ALA A 1 193 ? 23.947 -18.399 46.645 1.00 28.76 193 ALA A O 1
ATOM 1426 N N . GLU A 1 194 ? 25.354 -18.401 48.399 1.00 27.19 194 GLU A N 1
ATOM 1427 C CA . GLU A 1 194 ? 25.253 -19.850 48.610 1.00 28.87 194 GLU A CA 1
ATOM 1428 C C . GLU A 1 194 ? 23.806 -20.242 48.913 1.00 28.67 194 GLU A C 1
ATOM 1429 O O . GLU A 1 194 ? 23.267 -21.180 48.323 1.00 29.50 194 GLU A O 1
ATOM 1435 N N . ARG A 1 195 ? 23.183 -19.503 49.822 1.00 30.65 195 ARG A N 1
ATOM 1436 C CA . ARG A 1 195 ? 21.784 -19.726 50.163 1.00 29.44 195 ARG A CA 1
ATOM 1437 C C . ARG A 1 195 ? 20.882 -19.560 48.945 1.00 28.56 195 ARG A C 1
ATOM 1438 O O . ARG A 1 195 ? 19.979 -20.360 48.729 1.00 28.99 195 ARG A O 1
ATOM 1446 N N . ALA A 1 196 ? 21.115 -18.502 48.175 1.00 28.50 196 ALA A N 1
ATOM 1447 C CA . ALA A 1 196 ? 20.328 -18.214 46.974 1.00 29.01 196 ALA A CA 1
ATOM 1448 C C . ALA A 1 196 ? 20.404 -19.340 45.936 1.00 30.10 196 ALA A C 1
ATOM 1449 O O . ALA A 1 196 ? 19.391 -19.708 45.334 1.00 30.27 196 ALA A O 1
ATOM 1451 N N . GLY A 1 197 ? 21.601 -19.878 45.727 1.00 31.25 197 GLY A N 1
ATOM 1452 C CA . GLY A 1 197 ? 21.788 -20.995 44.807 1.00 32.76 197 GLY A CA 1
ATOM 1453 C C . GLY A 1 197 ? 21.007 -22.220 45.254 1.00 32.46 197 GLY A C 1
ATOM 1454 O O . GLY A 1 197 ? 20.313 -22.852 44.455 1.00 33.42 197 GLY A O 1
ATOM 1455 N N . LEU A 1 198 ? 21.122 -22.560 46.534 1.00 31.92 198 LEU A N 1
ATOM 1456 C CA . LEU A 1 198 ? 20.399 -23.700 47.089 1.00 32.40 198 LEU A CA 1
ATOM 1457 C C . LEU A 1 198 ? 18.894 -23.503 46.962 1.00 31.77 198 LEU A C 1
ATOM 1458 O O . LEU A 1 198 ? 18.173 -24.415 46.563 1.00 32.66 198 LEU A O 1
ATOM 1463 N N . GLU A 1 199 ? 18.420 -22.311 47.309 1.00 30.42 199 GLU A N 1
ATOM 1464 C CA . GLU A 1 199 ? 16.980 -22.042 47.267 1.00 30.59 199 GLU A CA 1
ATOM 1465 C C . GLU A 1 199 ? 16.417 -22.134 45.849 1.00 31.50 199 GLU A C 1
ATOM 1466 O O . GLU A 1 199 ? 15.283 -22.586 45.664 1.00 33.03 199 GLU A O 1
ATOM 1472 N N . GLU A 1 200 ? 17.201 -21.737 44.847 1.00 36.28 200 GLU A N 1
ATOM 1473 C CA . GLU A 1 200 ? 16.715 -21.801 43.471 1.00 37.16 200 GLU A CA 1
ATOM 1474 C C . GLU A 1 200 ? 16.528 -23.245 43.016 1.00 35.83 200 GLU A C 1
ATOM 1475 O O . GLU A 1 200 ? 15.546 -23.550 42.349 1.00 36.51 200 GLU A O 1
ATOM 1481 N N . GLU A 1 201 ? 17.457 -24.130 43.375 1.00 36.12 201 GLU A N 1
ATOM 1482 C CA . GLU A 1 201 ? 17.286 -25.548 43.064 1.00 38.09 201 GLU A CA 1
ATOM 1483 C C . GLU A 1 201 ? 16.044 -26.102 43.765 1.00 36.31 201 GLU A C 1
ATOM 1484 O O . GLU A 1 201 ? 15.242 -26.816 43.153 1.00 37.18 201 GLU A O 1
ATOM 1490 N N . LYS A 1 202 ? 15.899 -25.776 45.046 1.00 35.26 202 LYS A N 1
ATOM 1491 C CA . LYS 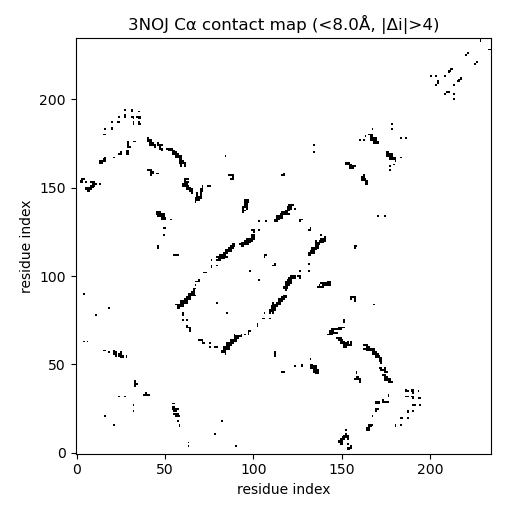A 1 202 ? 14.747 -26.231 45.836 1.00 36.01 202 LYS A CA 1
ATOM 1492 C C . LYS A 1 202 ? 13.432 -25.725 45.246 1.00 34.23 202 LYS A C 1
ATOM 1493 O O . LYS A 1 202 ? 12.457 -26.470 45.161 1.00 35.66 202 LYS A O 1
ATOM 1499 N N . ARG A 1 203 ? 13.410 -24.455 44.850 1.00 33.16 203 ARG A N 1
ATOM 1500 C CA . ARG A 1 203 ? 12.225 -23.845 44.242 1.00 34.92 203 ARG A CA 1
ATOM 1501 C C . ARG A 1 203 ? 11.776 -24.633 43.008 1.00 35.36 203 ARG A C 1
ATOM 1502 O O . ARG A 1 203 ? 10.591 -24.900 42.824 1.00 37.01 203 ARG A O 1
ATOM 1510 N N . LEU A 1 204 ? 12.737 -25.016 42.170 1.00 35.29 204 LEU A N 1
ATOM 1511 C CA . LEU A 1 204 ? 12.436 -25.785 40.965 1.00 38.49 204 LEU A CA 1
ATOM 1512 C C . LEU A 1 204 ? 11.839 -27.147 41.318 1.00 39.75 204 LEU A C 1
ATOM 1513 O O . LEU A 1 204 ? 10.888 -27.599 40.680 1.00 42.90 204 LEU A O 1
ATOM 1518 N N . ARG A 1 205 ? 12.391 -27.789 42.344 1.00 35.50 205 ARG A N 1
ATOM 1519 C CA . ARG A 1 205 ? 11.878 -29.076 42.818 1.00 37.21 205 ARG A CA 1
ATOM 1520 C C . ARG A 1 205 ? 10.474 -28.927 43.408 1.00 35.40 205 ARG A C 1
ATOM 1521 O O . ARG A 1 205 ? 9.587 -29.735 43.130 1.00 37.01 205 ARG A O 1
ATOM 1529 N N . LEU A 1 206 ? 10.274 -27.885 44.210 1.00 33.25 206 LEU A N 1
ATOM 1530 C CA . LEU A 1 206 ? 8.968 -27.613 44.798 1.00 32.48 206 LEU A CA 1
ATOM 1531 C C . LEU A 1 206 ? 7.920 -27.282 43.733 1.00 33.23 206 LEU A C 1
ATOM 1532 O O . LEU A 1 206 ? 6.779 -27.736 43.826 1.00 35.13 206 LEU A O 1
ATOM 1537 N N . ALA A 1 207 ? 8.310 -26.510 42.719 1.00 33.43 207 ALA A N 1
ATOM 1538 C CA . ALA A 1 207 ? 7.407 -26.167 41.616 1.00 36.29 207 ALA A CA 1
ATOM 1539 C C . ALA A 1 207 ? 6.994 -27.406 40.821 1.00 40.22 207 ALA A C 1
ATOM 1540 O O . ALA A 1 207 ? 5.862 -27.492 40.344 1.00 44.18 207 ALA A O 1
ATOM 1542 N N . ALA A 1 208 ? 7.921 -28.356 40.691 1.00 40.50 208 ALA A N 1
ATOM 1543 C CA . ALA A 1 208 ? 7.662 -29.632 40.028 1.00 45.14 208 ALA A CA 1
ATOM 1544 C C . ALA A 1 208 ? 6.713 -30.524 40.832 1.00 47.10 208 ALA A C 1
ATOM 1545 O O . ALA A 1 208 ? 6.154 -31.476 40.290 1.00 52.48 208 ALA A O 1
ATOM 1547 N N . GLY A 1 209 ? 6.548 -30.223 42.120 1.00 43.68 209 GLY A N 1
ATOM 1548 C CA . GLY A 1 209 ? 5.598 -30.928 42.974 1.00 45.95 209 GLY A CA 1
ATOM 1549 C C . GLY A 1 209 ? 6.233 -31.863 43.987 1.00 46.18 209 GLY A C 1
ATOM 1550 O O . GLY A 1 209 ? 5.520 -32.598 44.678 1.00 49.58 209 GLY A O 1
ATOM 1551 N N . GLU A 1 210 ? 7.565 -31.863 44.070 1.00 50.15 210 GLU A N 1
ATOM 1552 C CA . GLU A 1 210 ? 8.259 -32.609 45.115 1.00 50.53 210 GLU A CA 1
ATOM 1553 C C . GLU A 1 210 ? 7.953 -31.947 46.447 1.00 45.85 210 GLU A C 1
ATOM 1554 O O . GLU A 1 210 ? 7.952 -30.719 46.545 1.00 42.97 210 GLU A O 1
ATOM 1560 N N . LEU A 1 211 ? 7.674 -32.754 47.466 1.00 46.03 211 LEU A N 1
ATOM 1561 C CA . LEU A 1 211 ? 7.350 -32.216 48.784 1.00 43.60 211 LEU A CA 1
ATOM 1562 C C . LEU A 1 211 ? 8.622 -31.906 49.564 1.00 43.29 211 LEU A C 1
ATOM 1563 O O . LEU A 1 211 ? 9.597 -32.651 49.495 1.00 45.76 211 LEU A O 1
ATOM 1568 N N . GLY A 1 212 ? 8.602 -30.802 50.309 1.00 41.76 212 GLY A N 1
ATOM 1569 C CA . GLY A 1 212 ? 9.717 -30.431 51.176 1.00 42.80 212 GLY A CA 1
ATOM 1570 C C . GLY A 1 212 ? 10.071 -31.509 52.187 1.00 44.37 212 GLY A C 1
ATOM 1571 O O . GLY A 1 212 ? 11.245 -31.719 52.494 1.00 46.11 212 GLY A O 1
ATOM 1572 N N . LEU A 1 213 ? 9.054 -32.197 52.702 1.00 44.93 213 LEU A N 1
ATOM 1573 C CA . LEU A 1 213 ? 9.261 -33.333 53.607 1.00 47.42 213 LEU A CA 1
ATOM 1574 C C . LEU A 1 213 ? 10.239 -34.352 53.029 1.00 49.12 213 LEU A C 1
ATOM 1575 O O . LEU A 1 213 ? 11.045 -34.931 53.760 1.00 51.87 213 LEU A O 1
ATOM 1580 N N . ASP A 1 214 ? 10.165 -34.564 51.716 1.00 49.10 214 ASP A N 1
ATOM 1581 C CA . ASP A 1 214 ? 11.061 -35.484 51.019 1.00 52.80 214 ASP A CA 1
ATOM 1582 C C . ASP A 1 214 ? 12.374 -34.794 50.648 1.00 53.38 214 ASP A C 1
ATOM 1583 O O . ASP A 1 214 ? 13.449 -35.353 50.853 1.00 57.22 214 ASP A O 1
ATOM 1588 N N . ILE A 1 215 ? 12.276 -33.578 50.112 1.00 57.79 215 ILE A N 1
ATOM 1589 C CA . ILE A 1 215 ? 13.451 -32.800 49.711 1.00 58.90 215 ILE A CA 1
ATOM 1590 C C . ILE A 1 215 ? 14.425 -32.600 50.868 1.00 59.85 215 ILE A C 1
ATOM 1591 O O . ILE A 1 215 ? 15.609 -32.916 50.753 1.00 63.32 215 ILE A O 1
ATOM 1596 N N . TYR A 1 216 ? 13.916 -32.078 51.979 1.00 57.35 216 TYR A N 1
ATOM 1597 C CA . TYR A 1 216 ? 14.741 -31.775 53.148 1.00 59.19 216 TYR A CA 1
ATOM 1598 C C . TYR A 1 216 ? 14.925 -32.975 54.093 1.00 61.43 216 TYR A C 1
ATOM 1599 O O . TYR A 1 216 ? 15.561 -32.839 55.139 1.00 63.67 216 TYR A O 1
ATOM 1608 N N . LYS A 1 217 ? 14.368 -34.134 53.728 1.00 61.95 217 LYS A N 1
ATOM 1609 C CA . LYS A 1 217 ? 14.510 -35.375 54.504 1.00 65.19 217 LYS A CA 1
ATOM 1610 C C . LYS A 1 217 ? 14.019 -35.207 55.946 1.00 64.14 217 LYS A C 1
ATOM 1611 O O . LYS A 1 217 ? 14.760 -35.455 56.901 1.00 67.20 217 LYS A O 1
ATOM 1617 N N . MET A 1 218 ? 12.759 -34.798 56.082 1.00 60.24 218 MET A N 1
ATOM 1618 C CA . MET A 1 218 ? 12.182 -34.416 57.375 1.00 59.42 218 MET A CA 1
ATOM 1619 C C . MET A 1 218 ? 11.378 -35.534 58.047 1.00 60.12 218 MET A C 1
ATOM 1620 O O . MET A 1 218 ? 11.177 -35.500 59.263 1.00 60.75 218 MET A O 1
ATOM 1625 N N . ARG A 1 219 ? 10.910 -36.507 57.265 1.00 60.68 219 ARG A N 1
ATOM 1626 C CA . ARG A 1 219 ? 9.888 -37.455 57.737 1.00 61.68 219 ARG A CA 1
ATOM 1627 C C . ARG A 1 219 ? 10.324 -38.314 58.919 1.00 65.67 219 ARG A C 1
ATOM 1628 O O . ARG A 1 219 ? 9.534 -38.576 59.826 1.00 65.67 219 ARG A O 1
ATOM 1636 N N . GLU A 1 220 ? 11.579 -38.746 58.904 1.00 60.21 220 GLU A N 1
ATOM 1637 C CA . GLU A 1 220 ? 12.097 -39.627 59.943 1.00 64.93 220 GLU A CA 1
ATOM 1638 C C . GLU A 1 220 ? 12.240 -38.864 61.257 1.00 59.85 220 GLU A C 1
ATOM 1639 O O . GLU A 1 220 ? 11.902 -39.383 62.321 1.00 59.24 220 GLU A O 1
ATOM 1645 N N . ARG A 1 221 ? 12.725 -37.626 61.171 1.00 59.02 221 ARG A N 1
ATOM 1646 C CA . ARG A 1 221 ? 12.897 -36.775 62.349 1.00 58.85 221 ARG A CA 1
ATOM 1647 C C . ARG A 1 221 ? 11.552 -36.356 62.955 1.00 52.26 221 ARG A C 1
ATOM 1648 O O . ARG A 1 221 ? 11.433 -36.222 64.174 1.00 53.53 221 ARG A O 1
ATOM 1656 N N . LEU A 1 222 ? 10.549 -36.143 62.105 1.00 48.42 222 LEU A N 1
ATOM 1657 C CA . LEU A 1 222 ? 9.194 -35.824 62.568 1.00 46.71 222 LEU A CA 1
ATOM 1658 C C . LEU A 1 222 ? 8.590 -37.001 63.334 1.00 46.94 222 LEU A C 1
ATOM 1659 O O . LEU A 1 222 ? 7.983 -36.820 64.389 1.00 48.64 222 LEU A O 1
ATOM 1664 N N . GLU A 1 223 ? 8.753 -38.200 62.789 1.00 48.40 223 GLU A N 1
ATOM 1665 C CA . GLU A 1 223 ? 8.279 -39.417 63.445 1.00 52.19 223 GLU A CA 1
ATOM 1666 C C . GLU A 1 223 ? 8.972 -39.625 64.795 1.00 53.24 223 GLU A C 1
ATOM 1667 O O . GLU A 1 223 ? 8.318 -39.969 65.782 1.00 55.26 223 GLU A O 1
ATOM 1673 N N . ALA A 1 224 ? 10.287 -39.405 64.830 1.00 54.43 224 ALA A N 1
ATOM 1674 C CA . ALA A 1 224 ? 11.082 -39.549 66.057 1.00 58.55 224 ALA A CA 1
ATOM 1675 C C . ALA A 1 224 ? 10.674 -38.559 67.150 1.00 57.41 224 ALA A C 1
ATOM 1676 O O . ALA A 1 224 ? 10.740 -38.885 68.336 1.00 60.96 224 ALA A O 1
ATOM 1678 N N . LYS A 1 225 ? 10.269 -37.354 66.746 1.00 60.37 225 LYS A N 1
ATOM 1679 C CA . LYS A 1 225 ? 9.724 -36.350 67.673 1.00 60.46 225 LYS A CA 1
ATOM 1680 C C . LYS A 1 225 ? 8.329 -36.725 68.173 1.00 58.94 225 LYS A C 1
ATOM 1681 O O . LYS A 1 225 ? 7.878 -36.216 69.199 1.00 61.38 225 LYS A O 1
ATOM 1687 N N . GLY A 1 226 ? 7.646 -37.591 67.428 1.00 56.22 226 GLY A N 1
ATOM 1688 C CA . GLY A 1 226 ? 6.370 -38.159 67.850 1.00 56.25 226 GLY A CA 1
ATOM 1689 C C . GLY A 1 226 ? 5.167 -37.681 67.061 1.00 51.53 226 GLY A C 1
ATOM 1690 O O . GLY A 1 226 ? 4.048 -37.720 67.571 1.00 51.99 226 GLY A O 1
ATOM 1691 N N . LEU A 1 227 ? 5.385 -37.240 65.821 1.00 48.29 227 LEU A N 1
ATOM 1692 C CA . LEU A 1 227 ? 4.287 -36.806 64.958 1.00 44.92 227 LEU A CA 1
ATOM 1693 C C . LEU A 1 227 ? 3.455 -38.022 64.575 1.00 45.01 227 LEU A C 1
ATOM 1694 O O . LEU A 1 227 ? 3.996 -39.027 64.111 1.00 46.54 227 LEU A O 1
ATOM 1699 N N . ARG A 1 228 ? 2.146 -37.928 64.788 1.00 44.64 228 ARG A N 1
ATOM 1700 C CA . ARG A 1 228 ? 1.237 -39.045 64.555 1.00 46.01 228 ARG A CA 1
ATOM 1701 C C . ARG A 1 228 ? 0.158 -38.641 63.568 1.00 43.71 228 ARG A C 1
ATOM 1702 O O . ARG A 1 228 ? -0.450 -37.574 63.705 1.00 42.82 228 ARG A O 1
ATOM 1710 N N . TYR A 1 229 ? -0.069 -39.492 62.571 1.00 44.19 229 TYR A N 1
ATOM 1711 C CA . TYR A 1 229 ? -1.117 -39.262 61.586 1.00 43.30 229 TYR A CA 1
ATOM 1712 C C . TYR A 1 229 ? -2.353 -40.066 61.954 1.00 46.02 229 TYR A C 1
ATOM 1713 O O . TYR A 1 229 ? -2.249 -41.224 62.357 1.00 49.08 229 TYR A O 1
ATOM 1722 N N . VAL A 1 230 ? -3.517 -39.439 61.827 1.00 46.69 230 VAL A N 1
ATOM 1723 C CA . VAL A 1 230 ? -4.792 -40.136 61.924 1.00 48.02 230 VAL A CA 1
ATOM 1724 C C . VAL A 1 230 ? -5.620 -39.800 60.689 1.00 47.59 230 VAL A C 1
ATOM 1725 O O . VAL A 1 230 ? -5.477 -38.727 60.115 1.00 46.48 230 VAL A O 1
ATOM 1729 N N . ASP A 1 231 ? -6.474 -40.727 60.269 1.00 52.29 231 ASP A N 1
ATOM 1730 C CA . ASP A 1 231 ? -7.276 -40.519 59.064 1.00 56.53 231 ASP A CA 1
ATOM 1731 C C . ASP A 1 231 ? -8.365 -39.476 59.284 1.00 56.42 231 ASP A C 1
ATOM 1732 O O . ASP A 1 231 ? -8.528 -38.569 58.472 1.00 58.28 231 ASP A O 1
ATOM 1737 N N . ASN A 1 232 ? -9.099 -39.613 60.383 1.00 57.01 232 ASN A N 1
ATOM 1738 C CA . ASN A 1 232 ? -10.244 -38.754 60.672 1.00 59.52 232 ASN A CA 1
ATOM 1739 C C . ASN A 1 232 ? -10.123 -38.144 62.061 1.00 56.76 232 ASN A C 1
ATOM 1740 O O . ASN A 1 232 ? -9.550 -38.751 62.962 1.00 56.28 232 ASN A O 1
ATOM 1745 N N . ILE A 1 233 ? -10.671 -36.944 62.236 1.00 58.34 233 ILE A N 1
ATOM 1746 C CA . ILE A 1 233 ? -10.595 -36.253 63.524 1.00 59.35 233 ILE A CA 1
ATOM 1747 C C . ILE A 1 233 ? -11.382 -37.001 64.606 1.00 65.38 233 ILE A C 1
ATOM 1748 O O . ILE A 1 233 ? -11.086 -36.878 65.795 1.00 68.61 233 ILE A O 1
ATOM 1753 N N . GLU A 1 234 ? -12.367 -37.793 64.179 1.00 70.48 234 GLU A N 1
ATOM 1754 C CA . GLU A 1 234 ? -13.152 -38.636 65.084 1.00 79.74 234 GLU A CA 1
ATOM 1755 C C . GLU A 1 234 ? -12.327 -39.762 65.719 1.00 81.61 234 GLU A C 1
ATOM 1756 O O . GLU A 1 234 ? -12.731 -40.319 66.741 1.00 91.49 234 GLU A O 1
ATOM 1762 N N . ASP A 1 235 ? -11.188 -40.100 65.112 1.00 80.56 235 ASP A N 1
ATOM 1763 C CA . ASP A 1 235 ? -10.282 -41.110 65.672 1.00 82.69 235 ASP A CA 1
ATOM 1764 C C . ASP A 1 235 ? -9.714 -40.673 67.024 1.00 79.57 235 ASP A C 1
ATOM 1765 O O . ASP A 1 235 ? -9.422 -41.511 67.873 1.00 92.93 235 ASP A O 1
ATOM 1770 N N . LEU A 1 236 ? -9.552 -39.364 67.213 1.00 70.09 236 LEU A N 1
ATOM 1771 C CA . LEU A 1 236 ? -9.087 -38.818 68.486 1.00 73.86 236 LEU A CA 1
ATOM 1772 C C . LEU A 1 236 ? -10.254 -38.683 69.458 1.00 85.58 236 LEU A C 1
ATOM 1773 O O . LEU A 1 236 ? -10.088 -38.213 70.583 1.00 94.17 236 LEU A O 1
#

Secondary structure (DSSP, 8-state):
-TTTT--SEE--------HHHHHHHHHH-HHHHHHHTTS--B--TT-EESSSS--EEEEEEEEEE-TTB-HHHHHHHTT--TTEEEEEEESS---SB---HHHHHHHHHTT--EEEEEEEE--HHHHHHHT-EEEEEEE-----B--S--EESS-EEETTEEE-TT-EEEEETTEEEEE-GGGHHHHHHHHHHHHHHHHHHHHHHHHT--HHHHTT-HHHHHHHT----S-GGG-

Nearest PDB structures (foldseek):
  3noj-assembly1_A  TM=1.004E+00  e=4.951E-51  Pseudomonas putida F1
  3c8o-assembly1_B  TM=8.928E-01  e=1.124E-12  Pseudomonas aeruginosa
  1j3l-assembly1_A  TM=8.958E-01  e=7.844E-13  Thermus thermophilus
  2pcn-assembly1_A  TM=8.924E-01  e=5.658E-12  Geobacillus kaustophilus HTA426
  1vi4-assembly1_A  TM=8.707E-01  e=3.505E-12  Vibrio cholerae

InterPro domains:
  IPR005493 Ribonuclease E inhibitor RraA/RraA-like protein [PF03737] (32-179)
  IPR005493 Ribonuclease E inhibitor RraA/RraA-like protein [cd16841] (32-171)
  IPR014165 4-carboxy-4-hydroxy-2-oxoadipate aldolase/oxaloacetate decarboxylase [TIGR02798] (9-230)
  IPR036704 Ribonuclease E inhibitor RraA/RraA-like superfamily [SSF89562] (28-186)

Radius of gyration: 21.1 Å; Cα contacts (8 Å, |Δi|>4): 522; chains: 1; bounding box: 49×66×33 Å

Sequence (235 aa):
NTLIGKTGIVVRNIQRAELDSIDALGRLGVATVHEAQNRKGLLSSKMMRPIQQGTSLAGSAVTVLVAPGDNWMFHVAVEQCRPGDVLVVSSPSSPCCTDGYFGDLLATSLQARGVRALIVDAGVRDTQTLRDMGFAVWARAINAQGTVKETLGSVNLPVICGGQLINPGDIVVADDDGVVVVRRDECESTLVAAAERAGLEEEKRLRLAAGELGLDIYKMRERLEAKGLRYVDNIEDL